Protein AF-A0A3C0ZYC8-F1 (afdb_monomer)

Solvent-accessible surface area (backbone atoms only — not comparable to full-atom values): 10220 Å² total; per-residue (Å²): 129,73,95,44,70,68,57,45,49,56,50,50,53,53,50,51,50,50,54,47,50,51,52,48,60,74,47,51,85,76,58,59,95,78,53,47,77,48,71,31,76,33,75,53,46,71,50,65,90,75,51,70,62,26,42,36,34,27,40,35,38,39,41,34,25,36,70,47,98,81,32,31,35,40,69,74,49,74,51,78,44,43,35,40,38,33,32,34,54,50,98,88,66,48,78,42,82,76,47,75,48,71,39,58,86,60,101,53,26,70,61,37,47,50,55,55,35,52,71,69,74,44,82,66,88,54,48,66,58,39,49,52,50,37,63,44,47,39,34,51,53,56,22,51,52,38,69,78,36,74,79,43,69,28,37,46,55,98,89,39,79,36,44,48,69,56,27,51,51,52,31,53,57,50,51,53,64,73,66,53,81,130

Sequence (182 aa):
PFASLDEYLEVYDGIKNLEDDYIRERNAGSMEAGDVQIVASNSLADEEIDEDQARRLACVIQNNYRMDEENQLRLVSSSEDVVLFTHQKDQDGNYLVTDAEFAEKGENYDSSIQALNLKMDDPSDELQEDLEASRIMVAYDLKEYLEEHPEVKGIEFEGEIRTAEELDEIMIDRLSKLYEED

Secondary structure (DSSP, 8-state):
--S-HHHHHHHHHHHHHHHHHHHHHHHGGGPPTTEEEEEEEEEEEE--TTSSEEEEEEEEEEEEEEE-TTSEEEEEEEEEEEEEEEEEE-TTS-EEEEEEEE---STTHHHHHHHHHHHTT---TTHHHHHHHHHHHHHHHHHHHHHH-TT--EEEETTEEE-HHHHHHHHHHHHHHHT---

Mean predicted aligned error: 4.79 Å

pLDDT: mean 89.98, std 7.66, range [49.53, 98.38]

Structure (mmCIF, N/CA/C/O backbone):
data_AF-A0A3C0ZYC8-F1
#
_entry.id   AF-A0A3C0ZYC8-F1
#
loop_
_atom_site.group_PDB
_atom_site.id
_atom_site.type_symbol
_atom_site.label_atom_id
_atom_site.label_alt_id
_atom_site.label_comp_id
_atom_site.label_asym_id
_atom_site.label_entity_id
_atom_site.label_seq_id
_atom_site.pdbx_PDB_ins_code
_atom_site.Cartn_x
_atom_site.Cartn_y
_atom_site.Cartn_z
_atom_site.occupancy
_atom_site.B_iso_or_equiv
_atom_site.auth_seq_id
_atom_site.auth_comp_id
_atom_site.auth_asym_id
_atom_site.auth_atom_id
_atom_site.pdbx_PDB_model_num
ATOM 1 N N . PRO A 1 1 ? 2.886 8.690 -25.366 1.00 62.66 1 PRO A N 1
ATOM 2 C CA . PRO A 1 1 ? 2.885 9.888 -24.508 1.00 62.66 1 PRO A CA 1
ATOM 3 C C . PRO A 1 1 ? 1.471 10.442 -24.276 1.00 62.66 1 PRO A C 1
ATOM 5 O O . PRO A 1 1 ? 0.723 10.629 -25.237 1.00 62.66 1 PRO A O 1
ATOM 8 N N . PHE A 1 2 ? 1.136 10.700 -23.008 1.00 73.12 2 PHE A N 1
ATOM 9 C CA . PHE A 1 2 ? -0.145 11.265 -22.554 1.00 73.12 2 PHE A CA 1
ATOM 10 C C . PHE A 1 2 ? -0.348 12.708 -23.033 1.00 73.12 2 PHE A C 1
ATOM 12 O O . PHE A 1 2 ? 0.620 13.456 -23.213 1.00 73.12 2 PHE A O 1
ATOM 19 N N . ALA A 1 3 ? -1.600 13.115 -23.254 1.00 77.44 3 ALA A N 1
ATOM 20 C CA . ALA A 1 3 ? -1.935 14.462 -23.707 1.00 77.44 3 ALA A CA 1
ATOM 21 C C . ALA A 1 3 ? -1.993 15.484 -22.556 1.00 77.44 3 ALA A C 1
ATOM 23 O O . ALA A 1 3 ? -1.859 16.686 -22.814 1.00 77.44 3 ALA A O 1
ATOM 24 N N . SER A 1 4 ? -2.161 15.041 -21.304 1.00 83.62 4 SER A N 1
ATOM 25 C CA . SER A 1 4 ? -2.129 15.887 -20.103 1.00 83.62 4 SER A CA 1
ATOM 26 C C . SER A 1 4 ? -1.664 15.129 -18.851 1.00 83.62 4 SER A C 1
ATOM 28 O O . SER A 1 4 ? -1.581 13.903 -18.845 1.00 83.62 4 SER A O 1
ATOM 30 N N . LEU A 1 5 ? -1.372 15.879 -17.780 1.00 80.81 5 LEU A N 1
ATOM 31 C CA . LEU A 1 5 ? -1.111 15.317 -16.451 1.00 80.81 5 LEU A CA 1
ATOM 32 C C . LEU A 1 5 ? -2.355 14.621 -15.883 1.00 80.81 5 LEU A C 1
ATOM 34 O O . LEU A 1 5 ? -2.229 13.544 -15.325 1.00 80.81 5 LEU A O 1
ATOM 38 N N . ASP A 1 6 ? -3.542 15.204 -16.067 1.00 84.38 6 ASP A N 1
ATOM 39 C CA . ASP A 1 6 ? -4.798 14.608 -15.592 1.00 84.38 6 ASP A CA 1
ATOM 40 C C . ASP A 1 6 ? -5.044 13.236 -16.240 1.00 84.38 6 ASP A C 1
ATOM 42 O O . ASP A 1 6 ? -5.413 12.291 -15.557 1.00 84.38 6 ASP A O 1
ATOM 46 N N . GLU A 1 7 ? -4.766 13.101 -17.542 1.00 81.56 7 GLU A N 1
ATOM 47 C CA . GLU A 1 7 ? -4.881 11.822 -18.255 1.00 81.56 7 GLU A CA 1
ATOM 48 C C . GLU A 1 7 ? -3.857 10.796 -17.752 1.00 81.56 7 GLU A C 1
ATOM 50 O O . GLU A 1 7 ? -4.180 9.620 -17.611 1.00 81.56 7 GLU A O 1
ATOM 55 N N . TYR A 1 8 ? -2.630 11.230 -17.449 1.00 82.12 8 TYR A N 1
ATOM 56 C CA . TYR A 1 8 ? -1.626 10.360 -16.835 1.00 82.12 8 TYR A CA 1
ATOM 57 C C . TYR A 1 8 ? -2.076 9.866 -15.455 1.00 82.12 8 TYR A C 1
ATOM 59 O O . TYR A 1 8 ? -1.986 8.672 -15.187 1.00 82.12 8 TYR A O 1
ATOM 67 N N . LEU A 1 9 ? -2.590 10.763 -14.606 1.00 83.25 9 LEU A N 1
ATOM 68 C CA . LEU A 1 9 ? -3.058 10.424 -13.260 1.00 83.25 9 LEU A CA 1
ATOM 69 C C . LEU A 1 9 ? -4.265 9.481 -13.298 1.00 83.25 9 LEU A C 1
ATOM 71 O O . LEU A 1 9 ? -4.267 8.490 -12.581 1.00 83.25 9 LEU A O 1
ATOM 75 N N . GLU A 1 10 ? -5.237 9.713 -14.185 1.00 85.25 10 GLU A N 1
ATOM 76 C CA . GLU A 1 10 ? -6.375 8.798 -14.359 1.00 85.25 10 GLU A CA 1
ATOM 77 C C . GLU A 1 10 ? -5.924 7.380 -14.747 1.00 85.25 10 GLU A C 1
ATOM 79 O O . GLU A 1 10 ? -6.465 6.392 -14.246 1.00 85.25 10 GLU A O 1
ATOM 84 N N . VAL A 1 11 ? -4.922 7.260 -15.626 1.00 84.00 11 VAL A N 1
ATOM 85 C CA . VAL A 1 11 ? -4.373 5.953 -16.016 1.00 84.00 11 VAL A CA 1
ATOM 86 C C . VAL A 1 11 ? -3.564 5.330 -14.878 1.00 84.00 11 VAL A C 1
ATOM 88 O O . VAL A 1 11 ? -3.716 4.135 -14.622 1.00 84.00 11 VAL A O 1
ATOM 91 N N . TYR A 1 12 ? -2.744 6.118 -14.183 1.00 84.12 12 TYR A N 1
ATOM 92 C CA . TYR A 1 12 ? -1.954 5.668 -13.036 1.00 84.12 12 TYR A CA 1
ATOM 93 C C . TYR A 1 12 ? -2.852 5.129 -11.914 1.00 84.12 12 TYR A C 1
ATOM 95 O O . TYR A 1 12 ? -2.661 4.001 -11.462 1.00 84.12 12 TYR A O 1
ATOM 103 N N . ASP A 1 13 ? -3.885 5.882 -11.528 1.00 86.00 13 ASP A N 1
ATOM 104 C CA . ASP A 1 13 ? -4.870 5.467 -10.526 1.00 86.00 13 ASP A CA 1
ATOM 105 C C . ASP A 1 13 ? -5.639 4.228 -10.993 1.00 86.00 13 ASP A C 1
ATOM 107 O O . ASP A 1 13 ? -5.912 3.318 -10.209 1.00 86.00 13 ASP A O 1
ATOM 111 N N . GLY A 1 14 ? -5.956 4.146 -12.289 1.00 86.88 14 GLY A N 1
ATOM 112 C CA . GLY A 1 14 ? -6.535 2.953 -12.900 1.00 86.88 14 GLY A CA 1
ATOM 113 C C . GLY A 1 14 ? -5.662 1.709 -12.709 1.00 86.88 14 GLY A C 1
ATOM 114 O O . GLY A 1 14 ? -6.177 0.659 -12.332 1.00 86.88 14 GLY A O 1
ATOM 115 N N . ILE A 1 15 ? -4.348 1.824 -12.914 1.00 87.88 15 ILE A N 1
ATOM 116 C CA . ILE A 1 15 ? -3.393 0.726 -12.699 1.00 87.88 15 ILE A CA 1
ATOM 117 C C . ILE A 1 15 ? -3.261 0.384 -11.216 1.00 87.88 15 ILE A C 1
ATOM 119 O O . ILE A 1 15 ? -3.373 -0.791 -10.873 1.00 87.88 15 ILE A O 1
ATOM 123 N N . LYS A 1 16 ? -3.107 1.381 -10.334 1.00 88.44 16 LYS A N 1
ATOM 124 C CA . LYS A 1 16 ? -3.073 1.156 -8.878 1.00 88.44 16 LYS A CA 1
ATOM 125 C C . LYS A 1 16 ? -4.306 0.368 -8.422 1.00 88.44 16 LYS A C 1
ATOM 127 O O . LYS A 1 16 ? -4.173 -0.619 -7.708 1.00 88.44 16 LYS A O 1
ATOM 132 N N . ASN A 1 17 ? -5.496 0.735 -8.901 1.00 90.81 17 ASN A N 1
ATOM 133 C CA . ASN A 1 17 ? -6.729 0.020 -8.569 1.00 90.81 17 ASN A CA 1
ATOM 134 C C . ASN A 1 17 ? -6.717 -1.446 -9.034 1.00 90.81 17 ASN A C 1
ATOM 136 O O . ASN A 1 17 ? -7.202 -2.312 -8.311 1.00 90.81 17 ASN A O 1
ATOM 140 N N . LEU A 1 18 ? -6.146 -1.743 -10.208 1.00 92.50 18 LEU A N 1
ATOM 141 C CA . LEU A 1 18 ? -6.011 -3.122 -10.694 1.00 92.50 18 LEU A CA 1
ATOM 142 C C . LEU A 1 18 ? -5.061 -3.954 -9.822 1.00 92.50 18 LEU A C 1
ATOM 144 O O . LEU A 1 18 ? -5.337 -5.125 -9.559 1.00 92.50 18 LEU A O 1
ATOM 148 N N . GLU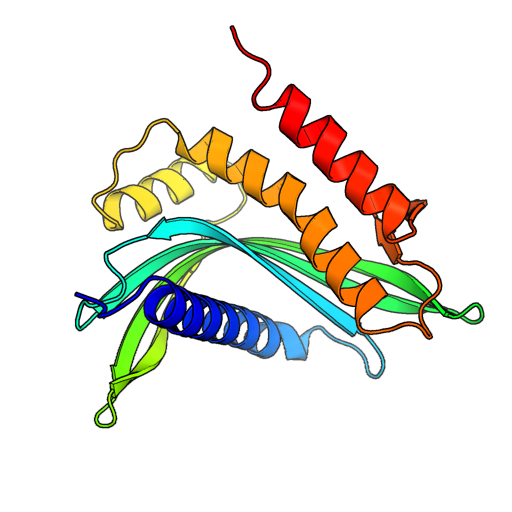 A 1 19 ? -3.949 -3.366 -9.385 1.00 93.38 19 GLU A N 1
ATOM 149 C CA . GLU A 1 19 ? -3.003 -4.002 -8.462 1.00 93.38 19 GLU A CA 1
ATOM 150 C C . GLU A 1 19 ? -3.659 -4.264 -7.099 1.00 93.38 19 GLU A C 1
ATOM 152 O O . GLU A 1 19 ? -3.592 -5.382 -6.580 1.00 93.38 19 GLU A O 1
ATOM 157 N N . ASP A 1 20 ? -4.345 -3.260 -6.547 1.00 92.81 20 ASP A N 1
ATOM 158 C CA . ASP A 1 20 ? -5.056 -3.370 -5.276 1.00 92.81 20 ASP A CA 1
ATOM 159 C C . ASP A 1 20 ? -6.133 -4.459 -5.347 1.00 92.81 20 ASP A C 1
ATOM 161 O O . ASP A 1 20 ? -6.205 -5.314 -4.463 1.00 92.81 20 ASP A O 1
ATOM 165 N N . ASP A 1 21 ? -6.931 -4.491 -6.418 1.00 93.06 21 ASP A N 1
ATOM 166 C CA . ASP A 1 21 ? -7.946 -5.523 -6.636 1.00 93.06 21 ASP A CA 1
ATOM 167 C C . ASP A 1 21 ? -7.327 -6.916 -6.768 1.00 93.06 21 ASP A C 1
ATOM 169 O O . ASP A 1 21 ? -7.819 -7.862 -6.149 1.00 93.06 21 ASP A O 1
ATOM 173 N N . TYR A 1 22 ? -6.203 -7.054 -7.477 1.00 93.69 22 TYR A N 1
ATOM 174 C CA . TYR A 1 22 ? -5.476 -8.321 -7.555 1.00 93.69 22 TYR A CA 1
ATOM 175 C C . TYR A 1 22 ? -5.055 -8.823 -6.164 1.00 93.69 22 TYR A C 1
ATOM 177 O O . TYR A 1 22 ? -5.212 -10.008 -5.844 1.00 93.69 22 TYR A O 1
ATOM 185 N N . ILE A 1 23 ? -4.544 -7.933 -5.309 1.00 93.31 23 ILE A N 1
ATOM 186 C CA . ILE A 1 23 ? -4.140 -8.271 -3.938 1.00 93.31 23 ILE A CA 1
ATOM 187 C C . ILE A 1 23 ? -5.355 -8.637 -3.084 1.00 93.31 23 ILE A C 1
ATOM 189 O O . ILE A 1 23 ? -5.325 -9.657 -2.384 1.00 93.31 23 ILE A O 1
ATOM 193 N N . ARG A 1 24 ? -6.442 -7.862 -3.178 1.00 91.88 24 ARG A N 1
ATOM 194 C CA . ARG A 1 24 ? -7.702 -8.151 -2.479 1.00 91.88 24 ARG A CA 1
ATOM 195 C C . ARG A 1 24 ? -8.245 -9.521 -2.872 1.00 91.88 24 ARG A C 1
ATOM 197 O O . ARG A 1 24 ? -8.517 -10.340 -1.996 1.00 91.88 24 ARG A O 1
ATOM 204 N N . GLU A 1 25 ? -8.332 -9.820 -4.167 1.00 90.94 25 GLU A N 1
ATOM 205 C CA . GLU A 1 25 ? -8.823 -11.102 -4.685 1.00 90.94 25 GLU A CA 1
ATOM 206 C C . GLU A 1 25 ? -7.957 -12.284 -4.244 1.00 90.94 25 GLU A C 1
ATOM 208 O O . GLU A 1 25 ? -8.480 -13.291 -3.753 1.00 90.94 25 GLU A O 1
ATOM 213 N N . ARG A 1 26 ? -6.629 -12.158 -4.364 1.00 88.06 26 ARG A N 1
ATOM 214 C CA . ARG A 1 26 ? -5.672 -13.180 -3.913 1.00 88.06 26 ARG A CA 1
ATOM 215 C C . ARG A 1 26 ? -5.877 -13.525 -2.439 1.00 88.06 26 ARG A C 1
ATOM 217 O O . ARG A 1 26 ? -5.791 -14.695 -2.059 1.00 88.06 26 ARG A O 1
ATOM 224 N N . ASN A 1 27 ? -6.157 -12.516 -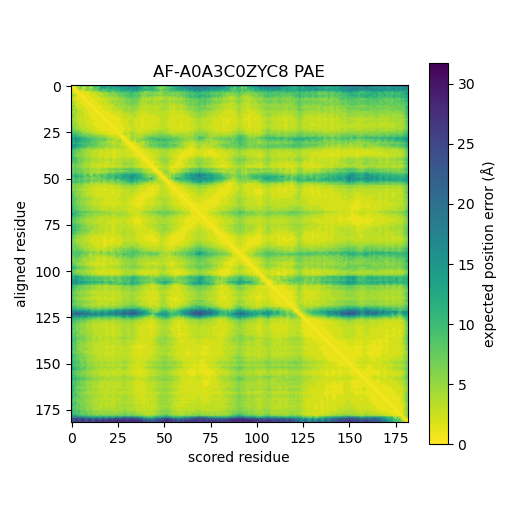1.622 1.00 85.00 27 ASN A N 1
ATOM 225 C CA . ASN A 1 27 ? -6.234 -12.648 -0.174 1.00 85.00 27 ASN A CA 1
ATOM 226 C C . ASN A 1 27 ? -7.669 -12.769 0.361 1.00 85.00 27 ASN A C 1
ATOM 228 O O . ASN A 1 27 ? -7.844 -13.027 1.553 1.00 85.00 27 ASN A O 1
ATOM 232 N N . ALA A 1 28 ? -8.691 -12.709 -0.496 1.00 83.69 28 ALA A N 1
ATOM 233 C CA . ALA A 1 28 ? -10.100 -12.831 -0.116 1.00 83.69 28 ALA A CA 1
ATOM 234 C C . ALA A 1 28 ? -10.398 -14.126 0.661 1.00 83.69 28 ALA A C 1
ATOM 236 O O . ALA A 1 28 ? -11.239 -14.151 1.557 1.00 83.69 28 ALA A O 1
ATOM 237 N N . GLY A 1 29 ? -9.665 -15.209 0.370 1.00 82.00 29 GLY A N 1
ATOM 238 C CA . GLY A 1 29 ? -9.783 -16.483 1.088 1.00 82.00 29 GLY A CA 1
ATOM 239 C C . GLY A 1 29 ? -9.305 -16.454 2.547 1.00 82.00 29 GLY A C 1
ATOM 240 O O . GLY A 1 29 ? -9.566 -17.406 3.279 1.00 82.00 29 GLY A O 1
ATOM 241 N N . SER A 1 30 ? -8.606 -15.396 2.967 1.00 80.50 30 SER A N 1
ATOM 242 C CA . SER A 1 30 ? -8.132 -15.200 4.345 1.00 80.50 30 SER A CA 1
ATOM 243 C C . SER A 1 30 ? -9.051 -14.320 5.197 1.00 80.50 30 SER A C 1
ATOM 245 O O . SER A 1 30 ? -8.805 -14.179 6.393 1.00 80.50 30 SER A O 1
ATOM 247 N N . MET A 1 31 ? -10.116 -13.764 4.610 1.00 87.38 31 MET A N 1
ATOM 248 C CA . MET A 1 31 ? -11.060 -12.887 5.302 1.00 87.38 31 MET A CA 1
ATOM 249 C C . MET A 1 31 ? -12.230 -13.657 5.918 1.00 87.38 31 MET A C 1
ATOM 251 O O . MET A 1 31 ? -12.789 -14.572 5.303 1.00 87.38 31 MET A O 1
ATOM 255 N N . GLU A 1 32 ? -12.662 -13.250 7.113 1.00 90.19 32 GLU A N 1
ATOM 256 C CA . GLU A 1 32 ? -13.942 -13.681 7.668 1.00 90.19 32 GLU A CA 1
ATOM 257 C C . GLU A 1 32 ? -15.071 -12.727 7.240 1.00 90.19 32 GLU A C 1
ATOM 259 O O . GLU A 1 32 ? -14.861 -11.580 6.844 1.00 90.19 32 GLU A O 1
ATOM 264 N N . ALA A 1 33 ? -16.317 -13.204 7.309 1.00 88.38 33 ALA A N 1
ATOM 265 C CA . ALA A 1 33 ? -17.471 -12.384 6.955 1.00 88.38 33 ALA A CA 1
ATOM 266 C C . ALA A 1 33 ? -17.578 -11.155 7.876 1.00 88.38 33 ALA A C 1
ATOM 268 O O . ALA A 1 33 ? -17.716 -11.299 9.090 1.00 88.38 33 ALA A O 1
ATOM 269 N N . GLY A 1 34 ? -17.588 -9.962 7.276 1.00 86.69 34 GLY A N 1
ATOM 270 C CA . GLY A 1 34 ? -17.650 -8.686 7.996 1.00 86.69 34 GLY A CA 1
ATOM 271 C C . GLY A 1 34 ? -16.287 -8.059 8.295 1.00 86.69 34 GLY A C 1
ATOM 272 O O . GLY A 1 34 ? -16.262 -6.960 8.846 1.00 86.69 34 GLY A O 1
ATOM 273 N N . ASP A 1 35 ? -15.184 -8.713 7.921 1.00 94.06 35 ASP A N 1
ATOM 274 C CA . ASP A 1 35 ? -13.875 -8.065 7.922 1.00 94.06 35 ASP A CA 1
ATOM 275 C C . ASP A 1 35 ? -13.791 -7.019 6.805 1.00 94.06 35 ASP A C 1
ATOM 277 O O . ASP A 1 35 ? -14.362 -7.179 5.723 1.00 94.06 35 ASP A O 1
ATOM 281 N N . VAL A 1 36 ? -13.064 -5.945 7.089 1.00 94.44 36 VAL A N 1
ATOM 282 C CA . VAL A 1 36 ? -12.739 -4.867 6.157 1.00 94.44 36 VAL A CA 1
ATOM 283 C C . VAL A 1 36 ? -11.278 -5.023 5.771 1.00 94.44 36 VAL A C 1
ATOM 285 O O . VAL A 1 36 ? -10.416 -5.088 6.641 1.00 94.44 36 VAL A O 1
ATOM 288 N N . GLN A 1 37 ? -10.992 -5.075 4.479 1.00 93.94 37 GLN A N 1
ATOM 289 C CA . GLN A 1 37 ? -9.628 -5.122 3.965 1.00 93.94 37 GLN A CA 1
ATOM 290 C C . GLN A 1 37 ? -9.276 -3.763 3.377 1.00 93.94 37 GLN A C 1
ATOM 292 O O . GLN A 1 37 ? -10.005 -3.245 2.533 1.00 93.94 37 GLN A O 1
ATOM 297 N N . ILE A 1 38 ? -8.148 -3.213 3.813 1.00 94.31 38 ILE A N 1
ATOM 298 C CA . ILE A 1 38 ? -7.558 -1.999 3.257 1.00 94.31 38 ILE A CA 1
ATOM 299 C C . ILE A 1 38 ? -6.182 -2.382 2.722 1.00 94.31 38 ILE A C 1
ATOM 301 O O . ILE A 1 38 ? -5.375 -2.979 3.439 1.00 94.31 38 ILE A O 1
ATOM 305 N N . VAL A 1 39 ? -5.944 -2.086 1.448 1.00 93.75 39 VAL A N 1
ATOM 306 C CA . VAL A 1 39 ? -4.676 -2.340 0.759 1.00 93.75 39 VAL A CA 1
ATOM 307 C C . VAL A 1 39 ? -4.046 -0.988 0.465 1.00 93.75 39 VAL A C 1
ATOM 309 O O . VAL A 1 39 ? -4.697 -0.137 -0.128 1.00 93.75 39 VAL A O 1
ATOM 312 N N . ALA A 1 40 ? -2.814 -0.809 0.926 1.00 90.19 40 ALA A N 1
ATOM 313 C CA . ALA A 1 40 ? -1.957 0.325 0.627 1.00 90.19 40 ALA A CA 1
ATOM 314 C C . ALA A 1 40 ? -0.880 -0.148 -0.354 1.00 90.19 40 ALA A C 1
ATOM 316 O O . ALA A 1 40 ? -0.127 -1.067 -0.025 1.00 90.19 40 ALA A O 1
ATOM 317 N N . SER A 1 41 ? -0.811 0.447 -1.544 1.00 89.50 41 SER A N 1
ATOM 318 C CA . SER A 1 41 ? 0.175 0.111 -2.580 1.00 89.50 41 SER A CA 1
ATOM 319 C C . SER A 1 41 ? 0.891 1.372 -3.045 1.00 89.50 41 SER A C 1
ATOM 321 O O . SER A 1 41 ? 0.253 2.327 -3.495 1.00 89.50 41 SER A O 1
ATOM 323 N N . ASN A 1 42 ? 2.219 1.374 -2.947 1.00 89.69 42 ASN A N 1
ATOM 324 C CA . ASN A 1 42 ? 3.067 2.491 -3.356 1.00 89.69 42 ASN A CA 1
ATOM 325 C C . ASN A 1 42 ? 4.164 2.006 -4.311 1.00 89.69 42 ASN A C 1
ATOM 327 O O . ASN A 1 42 ? 4.756 0.946 -4.095 1.00 89.69 42 ASN A O 1
ATOM 331 N N . SER A 1 43 ? 4.413 2.782 -5.373 1.00 89.56 43 SER A N 1
ATOM 332 C CA . SER A 1 43 ? 5.443 2.462 -6.373 1.00 89.56 43 SER A CA 1
ATOM 333 C C . SER A 1 43 ? 6.826 2.581 -5.739 1.00 89.56 43 SER A C 1
ATOM 335 O O . SER A 1 43 ? 7.106 3.574 -5.077 1.00 89.56 43 SER A O 1
ATOM 337 N N . LEU A 1 44 ? 7.673 1.583 -5.967 1.00 91.38 44 LEU A N 1
ATOM 338 C CA . LEU A 1 44 ? 9.108 1.616 -5.678 1.00 91.38 44 LEU A CA 1
ATOM 339 C C . LEU A 1 44 ? 9.919 1.866 -6.951 1.00 91.38 44 LEU A C 1
ATOM 341 O O . LEU A 1 44 ? 10.966 2.491 -6.898 1.00 91.38 44 LEU A O 1
ATOM 345 N N . ALA A 1 45 ? 9.444 1.337 -8.079 1.00 89.81 45 ALA A N 1
ATOM 346 C CA . ALA A 1 45 ? 9.982 1.578 -9.411 1.00 89.81 45 ALA A CA 1
ATOM 347 C C . ALA A 1 45 ? 8.911 1.233 -10.453 1.00 89.81 45 ALA A C 1
ATOM 349 O O . ALA A 1 45 ? 8.169 0.260 -10.285 1.00 89.81 45 ALA A O 1
ATOM 350 N N . ASP A 1 46 ? 8.847 1.972 -11.556 1.00 88.50 46 ASP A N 1
ATOM 351 C CA . ASP A 1 46 ? 7.907 1.716 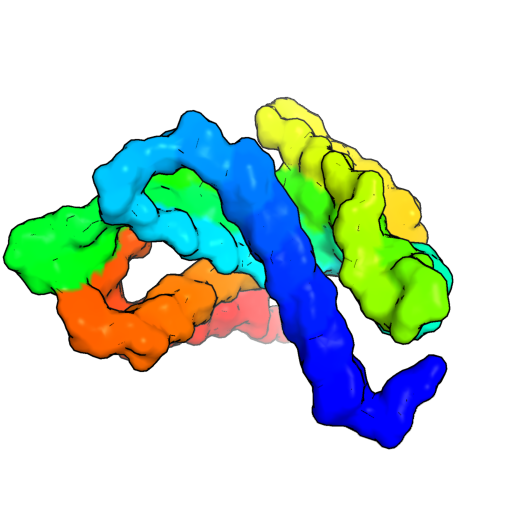-12.648 1.00 88.50 46 ASP A CA 1
ATOM 352 C C . ASP A 1 46 ? 8.505 2.015 -14.024 1.00 88.50 46 ASP A C 1
ATOM 354 O O . ASP A 1 46 ? 9.366 2.876 -14.189 1.00 88.50 46 ASP A O 1
ATOM 358 N N . GLU A 1 47 ? 8.055 1.247 -15.017 1.00 86.50 47 GLU A N 1
ATOM 359 C CA . GLU A 1 47 ? 8.297 1.537 -16.431 1.00 86.50 47 GLU A CA 1
ATOM 360 C C . GLU A 1 47 ? 7.304 2.585 -16.947 1.00 86.50 47 GLU A C 1
ATOM 362 O O . GLU A 1 47 ? 6.262 2.838 -16.339 1.00 86.50 47 GLU A O 1
ATOM 367 N N . GLU A 1 48 ? 7.584 3.162 -18.120 1.00 81.06 48 GLU A N 1
ATOM 368 C CA . GLU A 1 48 ? 6.666 4.115 -18.744 1.00 81.06 48 GLU A CA 1
ATOM 369 C C . GLU A 1 48 ? 5.276 3.481 -18.973 1.00 81.06 48 GLU A C 1
ATOM 371 O O . GLU A 1 48 ? 5.097 2.498 -19.695 1.00 81.06 48 GLU A O 1
ATOM 376 N N . ILE A 1 49 ? 4.252 4.091 -18.366 1.00 71.69 49 ILE A N 1
ATOM 377 C CA . ILE A 1 49 ? 2.849 3.632 -18.357 1.00 71.69 49 ILE A CA 1
ATOM 378 C C . ILE A 1 49 ? 2.158 3.813 -19.726 1.00 71.69 49 ILE A C 1
ATOM 380 O O . ILE A 1 49 ? 0.940 3.802 -19.842 1.00 71.69 49 ILE A O 1
ATOM 384 N N . ASP A 1 50 ? 2.891 3.989 -20.820 1.00 71.25 50 ASP A N 1
ATOM 385 C CA . ASP A 1 50 ? 2.329 3.991 -22.171 1.00 71.25 50 ASP A CA 1
ATOM 386 C C . ASP A 1 50 ? 2.802 2.818 -23.040 1.00 71.25 50 ASP A C 1
ATOM 388 O O . ASP A 1 50 ? 2.251 2.630 -24.134 1.00 71.25 50 ASP A O 1
ATOM 392 N N . GLU A 1 51 ? 3.689 1.966 -22.521 1.00 73.81 51 GLU A N 1
ATOM 393 C CA . GLU A 1 51 ? 4.152 0.753 -23.190 1.00 73.81 51 GLU A CA 1
ATOM 394 C C . GLU A 1 51 ? 3.059 -0.333 -23.302 1.00 73.81 51 GLU A C 1
ATOM 396 O O . GLU A 1 51 ? 2.065 -0.353 -22.565 1.00 73.81 51 GLU A O 1
ATOM 401 N N . ASP A 1 52 ? 3.219 -1.237 -24.279 1.00 79.31 52 ASP A N 1
ATOM 402 C CA . ASP A 1 52 ? 2.307 -2.374 -24.513 1.00 79.31 52 ASP A CA 1
ATOM 403 C C . ASP A 1 52 ? 2.302 -3.353 -23.328 1.00 79.31 52 ASP A C 1
ATOM 405 O O . ASP A 1 52 ? 1.293 -4.007 -23.041 1.00 79.31 52 ASP A O 1
ATOM 409 N N . GLN A 1 53 ? 3.446 -3.436 -22.653 1.00 84.38 53 GLN A N 1
ATOM 410 C CA . GLN A 1 53 ? 3.662 -4.146 -21.410 1.00 84.38 53 GLN A CA 1
ATOM 411 C C . GLN A 1 53 ? 4.397 -3.183 -20.481 1.00 84.38 53 GLN A C 1
ATOM 413 O O . GLN A 1 53 ? 5.470 -2.722 -20.839 1.00 84.38 53 GLN A O 1
ATOM 418 N N . ALA A 1 54 ? 3.814 -2.887 -19.325 1.00 89.00 54 ALA A N 1
ATOM 419 C CA . ALA A 1 54 ? 4.419 -2.016 -18.325 1.00 89.00 54 ALA A CA 1
ATOM 420 C C . ALA A 1 54 ? 4.557 -2.790 -17.023 1.00 89.00 54 ALA A C 1
ATOM 422 O O . ALA A 1 54 ? 3.632 -3.495 -16.603 1.00 89.00 54 ALA A O 1
ATOM 423 N N . ARG A 1 55 ? 5.707 -2.679 -16.376 1.00 92.31 55 ARG A N 1
ATOM 424 C CA . ARG A 1 55 ? 5.951 -3.303 -15.082 1.00 92.31 55 ARG A CA 1
ATOM 425 C C . ARG A 1 55 ? 5.993 -2.251 -13.988 1.00 92.31 55 ARG A C 1
ATOM 427 O O . ARG A 1 55 ? 6.323 -1.093 -14.230 1.00 92.31 55 ARG A O 1
ATOM 434 N N . ARG A 1 56 ? 5.624 -2.667 -12.782 1.00 92.19 56 ARG A N 1
ATOM 435 C CA . ARG A 1 56 ? 5.645 -1.817 -11.594 1.00 92.19 56 ARG A CA 1
ATOM 436 C C . ARG A 1 56 ? 6.036 -2.646 -10.387 1.00 92.19 56 ARG A C 1
ATOM 438 O O . ARG A 1 56 ? 5.377 -3.630 -10.060 1.00 92.19 56 ARG A O 1
ATOM 445 N N . LEU A 1 57 ? 7.146 -2.278 -9.766 1.00 94.19 57 LEU A N 1
ATOM 446 C CA . LEU A 1 57 ? 7.577 -2.814 -8.489 1.00 94.19 57 LEU A CA 1
ATOM 447 C C . LEU A 1 57 ? 6.946 -1.953 -7.399 1.00 94.19 57 LEU A C 1
ATOM 449 O O . LEU A 1 57 ? 7.198 -0.755 -7.347 1.00 94.19 57 LEU A O 1
ATOM 453 N N . ALA A 1 58 ? 6.137 -2.552 -6.537 1.00 93.88 58 ALA A N 1
ATOM 454 C CA . ALA A 1 58 ? 5.408 -1.844 -5.495 1.00 93.88 58 ALA A CA 1
ATOM 455 C C . ALA A 1 58 ? 5.627 -2.483 -4.122 1.00 93.88 58 ALA A C 1
ATOM 457 O O . ALA A 1 58 ? 5.806 -3.698 -4.000 1.00 93.88 58 ALA A O 1
ATOM 458 N N . CYS A 1 59 ? 5.576 -1.659 -3.079 1.00 94.38 59 CYS A N 1
ATOM 459 C CA . CYS A 1 59 ? 5.382 -2.115 -1.711 1.00 94.38 59 CYS A CA 1
ATOM 460 C C . CYS A 1 59 ? 3.882 -2.141 -1.428 1.00 94.38 59 CYS A C 1
ATOM 462 O O . CYS A 1 59 ? 3.210 -1.114 -1.523 1.00 94.38 59 CYS A O 1
ATOM 464 N N . VAL A 1 60 ? 3.375 -3.319 -1.082 1.00 94.50 60 VAL A N 1
ATOM 465 C CA . VAL A 1 60 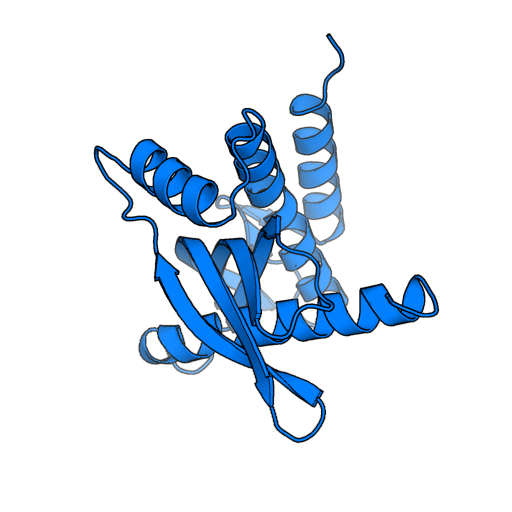? 1.968 -3.580 -0.806 1.00 94.50 60 VAL A CA 1
ATOM 466 C C . VAL A 1 60 ? 1.817 -3.956 0.659 1.00 94.50 60 VAL A C 1
ATOM 468 O O . VAL A 1 60 ? 2.365 -4.958 1.122 1.00 94.50 60 VAL A O 1
ATOM 471 N N . ILE A 1 61 ? 1.031 -3.178 1.393 1.00 93.62 61 ILE A N 1
ATOM 472 C CA . ILE A 1 61 ? 0.682 -3.448 2.782 1.00 93.62 61 ILE A CA 1
ATOM 473 C C . ILE A 1 61 ? -0.819 -3.671 2.865 1.00 93.62 61 ILE A C 1
ATOM 475 O O . ILE A 1 61 ? -1.628 -2.785 2.604 1.00 93.62 61 ILE A O 1
ATOM 479 N N . GLN A 1 62 ? -1.194 -4.884 3.247 1.00 92.75 62 GLN A N 1
ATOM 480 C CA . GLN A 1 62 ? -2.577 -5.260 3.458 1.00 92.75 62 GLN A CA 1
ATOM 481 C C . GLN A 1 62 ? -2.880 -5.276 4.946 1.00 92.75 62 GLN A C 1
ATOM 483 O O . GLN A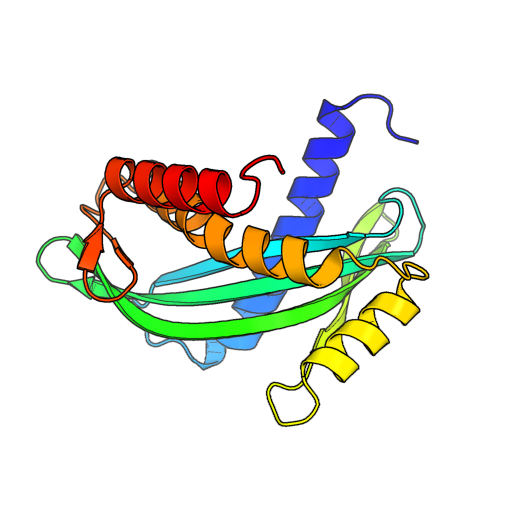 1 62 ? -2.265 -6.024 5.706 1.00 92.75 62 GLN A O 1
ATOM 488 N N . ASN A 1 63 ? -3.917 -4.547 5.335 1.00 94.56 63 ASN A N 1
ATOM 489 C CA . ASN A 1 63 ? -4.441 -4.545 6.686 1.00 94.56 63 ASN A CA 1
ATOM 490 C C . ASN A 1 63 ? -5.891 -5.034 6.679 1.00 94.56 63 ASN A C 1
ATOM 492 O O . ASN A 1 63 ? -6.762 -4.455 6.029 1.00 94.56 63 ASN A O 1
ATOM 496 N N . ASN A 1 64 ? -6.148 -6.108 7.422 1.00 95.00 64 ASN A N 1
ATOM 497 C CA . ASN A 1 64 ? -7.491 -6.631 7.635 1.00 95.00 64 ASN A CA 1
ATOM 498 C C . ASN A 1 64 ? -7.978 -6.184 9.006 1.00 95.00 64 ASN A C 1
ATOM 500 O O . ASN A 1 64 ? -7.300 -6.392 10.016 1.00 95.00 64 ASN A O 1
ATOM 504 N N . TYR A 1 65 ? -9.175 -5.621 9.040 1.00 96.81 65 TYR A N 1
ATOM 505 C CA . TYR A 1 65 ? -9.788 -5.031 10.211 1.00 96.81 65 TYR A CA 1
ATOM 506 C C . TYR A 1 65 ? -11.133 -5.662 10.524 1.00 96.81 65 TYR A C 1
ATOM 508 O O . TYR A 1 65 ? -11.838 -6.153 9.645 1.00 96.81 65 TYR A O 1
ATOM 516 N N . ARG A 1 66 ? -11.532 -5.552 11.788 1.00 96.75 66 ARG A N 1
ATOM 517 C CA . ARG A 1 66 ? -12.883 -5.854 12.245 1.00 96.75 66 ARG A CA 1
ATOM 518 C C . ARG A 1 66 ? -13.469 -4.657 12.965 1.00 96.75 66 ARG A C 1
ATOM 520 O O . ARG A 1 66 ? -12.833 -4.093 13.850 1.00 96.75 66 ARG A O 1
ATOM 527 N N . MET A 1 67 ? -14.695 -4.300 12.603 1.00 97.31 67 MET A N 1
ATOM 528 C CA . MET A 1 67 ? -15.430 -3.247 13.293 1.00 97.31 67 MET A CA 1
ATOM 529 C C . MET A 1 67 ? -15.822 -3.703 14.703 1.00 97.31 67 MET A C 1
ATOM 531 O O . MET A 1 67 ? -16.401 -4.781 14.864 1.00 97.31 67 MET A O 1
ATOM 535 N N . ASP A 1 68 ? -15.536 -2.883 15.711 1.00 96.94 68 ASP A N 1
ATOM 536 C CA . ASP A 1 68 ? -16.019 -3.081 17.077 1.00 96.94 68 ASP A CA 1
ATOM 537 C C . ASP A 1 68 ? -17.362 -2.370 17.347 1.00 96.94 68 ASP A C 1
ATOM 539 O O . ASP A 1 68 ? -17.945 -1.715 16.481 1.00 96.94 68 ASP A O 1
ATOM 543 N N . GLU A 1 69 ? -17.887 -2.522 18.568 1.00 96.38 69 GLU A N 1
ATOM 544 C CA . GLU A 1 69 ? -19.180 -1.951 18.977 1.00 96.38 69 GLU A CA 1
ATOM 545 C C . GLU A 1 69 ? -19.193 -0.410 19.010 1.00 96.38 69 GLU A C 1
ATOM 547 O O . GLU A 1 69 ? -20.265 0.199 19.040 1.00 96.38 69 GLU A O 1
ATOM 552 N N . GLU A 1 70 ? -18.024 0.239 19.001 1.00 96.81 70 GLU A N 1
ATOM 553 C CA . GLU A 1 70 ? -17.893 1.696 19.008 1.00 96.81 70 GLU A CA 1
ATOM 554 C C . GLU A 1 70 ? -17.742 2.291 17.599 1.00 96.81 70 GLU A C 1
ATOM 556 O O . GLU A 1 70 ? -17.651 3.520 17.473 1.00 96.81 70 GLU A O 1
ATOM 561 N N . ASN A 1 71 ? -17.814 1.454 16.557 1.00 96.56 71 ASN A N 1
ATOM 562 C CA . ASN A 1 71 ? -17.459 1.750 15.167 1.00 96.56 71 ASN A CA 1
ATOM 563 C C . ASN A 1 71 ? -15.974 2.108 14.993 1.00 96.56 71 ASN A C 1
ATOM 565 O O . ASN A 1 71 ? -15.642 3.054 14.276 1.00 96.56 71 ASN A O 1
ATOM 569 N N . GLN A 1 72 ? -15.081 1.401 15.681 1.00 97.81 72 GLN A N 1
ATOM 570 C CA . GLN A 1 72 ? -13.642 1.494 15.444 1.00 97.81 72 GLN A CA 1
ATOM 571 C C . GLN A 1 72 ? -13.168 0.232 14.725 1.00 97.81 72 GLN A C 1
ATOM 573 O O . GLN A 1 72 ? -13.603 -0.879 15.034 1.00 97.81 72 GLN A O 1
ATOM 578 N N . LEU A 1 73 ? -12.264 0.398 13.767 1.00 98.25 73 LEU A N 1
ATOM 579 C CA . LEU A 1 73 ? -11.647 -0.716 13.058 1.00 98.25 73 LEU A CA 1
ATOM 580 C C . LEU A 1 73 ? -10.455 -1.250 13.860 1.00 98.25 73 LEU A C 1
ATOM 582 O O . LEU A 1 73 ? -9.459 -0.555 14.040 1.00 98.25 73 LEU A O 1
ATOM 586 N N . ARG A 1 74 ? -10.552 -2.493 14.335 1.00 97.88 74 ARG A N 1
ATOM 587 C CA . ARG A 1 74 ? -9.504 -3.211 15.079 1.00 97.88 74 ARG A CA 1
ATOM 588 C C . ARG A 1 74 ? -8.693 -4.087 14.149 1.00 97.88 74 ARG A C 1
ATOM 590 O O . ARG A 1 74 ? -9.280 -4.846 13.379 1.00 97.88 74 ARG A O 1
ATOM 597 N N . LEU A 1 75 ? -7.370 -3.993 14.220 1.00 96.75 75 LEU A N 1
ATOM 598 C CA . LEU A 1 75 ? -6.491 -4.757 13.341 1.00 96.75 75 LEU A CA 1
ATOM 599 C C . LEU A 1 75 ? -6.593 -6.250 13.685 1.00 96.75 75 LEU A C 1
ATOM 601 O O . LEU A 1 75 ? -6.351 -6.665 14.816 1.00 96.75 75 LEU A O 1
ATOM 605 N N . VAL A 1 76 ? -6.959 -7.062 12.699 1.00 95.19 76 VAL A N 1
ATOM 606 C CA . VAL A 1 76 ? -7.015 -8.527 12.809 1.00 95.19 76 VAL A CA 1
ATOM 607 C C . VAL A 1 76 ? -5.686 -9.125 12.370 1.00 95.19 76 VAL A C 1
ATOM 609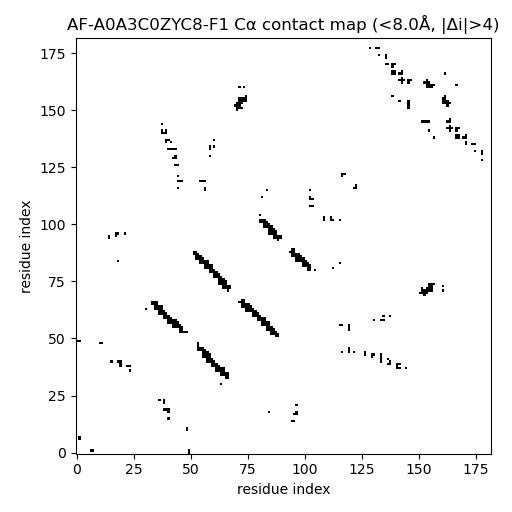 O O . VAL A 1 76 ? -5.108 -9.967 13.057 1.00 95.19 76 VAL A O 1
ATOM 612 N N . SER A 1 77 ? -5.193 -8.682 11.216 1.00 93.06 77 SER A N 1
ATOM 613 C CA . SER A 1 77 ? -3.935 -9.143 10.639 1.00 93.06 77 SER A CA 1
ATOM 614 C C . SER A 1 77 ? -3.377 -8.104 9.680 1.00 93.06 77 SER A C 1
ATOM 616 O O . SER A 1 77 ? -4.142 -7.402 9.022 1.00 93.06 77 SER A O 1
ATOM 618 N N . SER A 1 78 ? -2.056 -8.078 9.547 1.00 91.56 78 SER A N 1
ATOM 619 C CA . S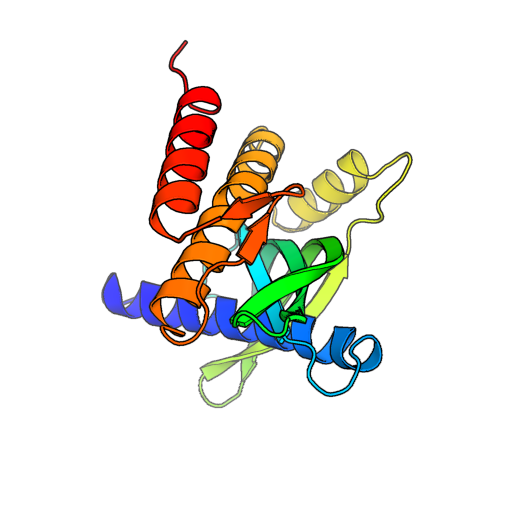ER A 1 78 ? -1.353 -7.271 8.554 1.00 91.56 78 SER A CA 1
ATOM 620 C C . SER A 1 78 ? -0.341 -8.135 7.806 1.00 91.56 78 SER A C 1
ATOM 622 O O . SER A 1 78 ? 0.260 -9.040 8.400 1.00 91.56 78 SER A O 1
ATOM 624 N N . SER A 1 79 ? -0.166 -7.872 6.516 1.00 91.06 79 SER A N 1
ATOM 625 C CA . SER A 1 79 ? 0.914 -8.422 5.701 1.00 91.06 79 SER A CA 1
ATOM 626 C C . SER A 1 79 ? 1.566 -7.317 4.879 1.00 91.06 79 SER A C 1
ATOM 628 O O . SER A 1 79 ? 0.922 -6.344 4.504 1.00 91.06 79 SER A O 1
ATOM 630 N N . GLU A 1 80 ? 2.854 -7.486 4.616 1.00 92.50 80 GLU A N 1
ATOM 631 C CA . GLU A 1 80 ? 3.677 -6.587 3.811 1.00 92.50 80 GLU A CA 1
ATOM 632 C C . GLU A 1 80 ? 4.384 -7.451 2.773 1.00 92.50 80 GLU A C 1
ATOM 634 O O . GLU A 1 80 ? 5.085 -8.400 3.144 1.00 92.50 80 GLU A O 1
ATOM 639 N N . ASP A 1 81 ? 4.208 -7.098 1.508 1.00 93.31 81 ASP A N 1
ATOM 640 C CA . ASP A 1 81 ? 4.783 -7.767 0.354 1.00 93.31 81 ASP A CA 1
ATOM 641 C C . ASP A 1 81 ? 5.422 -6.721 -0.568 1.00 93.31 81 ASP A C 1
ATOM 643 O O . ASP A 1 81 ? 4.858 -5.655 -0.792 1.00 93.31 81 ASP A O 1
ATOM 647 N N . VAL A 1 82 ? 6.581 -7.033 -1.148 1.00 94.94 82 VAL A N 1
ATOM 648 C CA . VAL A 1 82 ? 7.087 -6.295 -2.314 1.00 94.94 82 VAL A CA 1
ATOM 649 C C . VAL A 1 82 ? 6.766 -7.113 -3.553 1.00 94.94 82 VAL A C 1
ATOM 651 O O . VAL A 1 82 ? 7.136 -8.289 -3.634 1.00 94.94 82 VAL A O 1
ATOM 654 N N . VAL A 1 83 ? 6.054 -6.500 -4.494 1.00 95.44 83 VAL A N 1
ATOM 655 C CA . VAL A 1 83 ? 5.433 -7.185 -5.627 1.00 95.44 83 VAL A CA 1
ATOM 656 C C . VAL A 1 83 ? 5.832 -6.507 -6.927 1.00 95.44 83 VAL A C 1
ATOM 658 O O . VAL A 1 83 ? 5.675 -5.301 -7.079 1.00 95.44 83 VAL A O 1
ATOM 661 N N . LEU A 1 84 ? 6.336 -7.290 -7.875 1.00 95.62 84 LEU A N 1
ATOM 662 C CA . LEU A 1 84 ? 6.535 -6.875 -9.255 1.00 95.62 84 LEU A CA 1
ATOM 663 C C . LEU A 1 84 ? 5.293 -7.244 -10.063 1.00 95.62 84 LEU A C 1
ATOM 665 O O . LEU A 1 84 ? 5.109 -8.410 -10.418 1.00 95.62 84 LEU A O 1
ATOM 669 N N . PHE A 1 85 ? 4.457 -6.257 -10.357 1.00 95.56 85 PHE A N 1
ATOM 670 C CA . PHE A 1 85 ? 3.296 -6.401 -11.222 1.00 95.56 85 PHE A CA 1
ATOM 671 C C . PHE A 1 85 ? 3.684 -6.243 -12.688 1.00 95.56 85 PHE A C 1
ATOM 673 O O . PHE A 1 85 ? 4.468 -5.367 -13.052 1.00 95.56 85 PHE A O 1
ATOM 680 N N . THR A 1 86 ? 3.106 -7.086 -13.543 1.00 93.94 86 THR A N 1
ATOM 681 C CA . THR A 1 86 ? 3.202 -6.959 -14.999 1.00 93.94 86 THR A CA 1
ATOM 682 C C . THR A 1 86 ? 1.832 -6.640 -15.576 1.00 93.94 86 THR A C 1
ATOM 684 O O . THR A 1 86 ? 0.916 -7.465 -15.515 1.00 93.94 86 THR A O 1
ATOM 687 N N . HIS A 1 87 ? 1.714 -5.475 -16.199 1.00 93.00 87 HIS A N 1
ATOM 688 C CA . HIS A 1 87 ? 0.497 -4.991 -16.831 1.00 93.00 87 HIS A CA 1
ATOM 689 C C . HIS A 1 87 ? 0.577 -5.128 -18.346 1.00 93.00 87 HIS A C 1
ATOM 691 O O . HIS A 1 87 ? 1.621 -4.875 -18.944 1.00 93.00 87 HIS A O 1
ATOM 697 N N . GLN A 1 88 ? -0.537 -5.488 -18.976 1.00 92.06 88 GLN A N 1
ATOM 698 C CA . GLN A 1 88 ? -0.652 -5.539 -20.432 1.00 92.06 88 GLN A CA 1
ATOM 699 C C . GLN A 1 88 ? -1.949 -4.876 -20.887 1.00 92.06 88 GLN A C 1
ATOM 701 O O . GLN A 1 88 ? -2.987 -5.044 -20.243 1.00 92.06 88 GLN A O 1
ATOM 706 N N . LYS A 1 89 ? -1.901 -4.161 -22.017 1.00 90.00 89 LYS A N 1
ATOM 707 C CA . LYS A 1 89 ? -3.111 -3.644 -22.670 1.00 90.00 89 LYS A CA 1
ATOM 708 C C . LYS A 1 89 ? -3.896 -4.762 -23.351 1.00 90.00 89 LYS A C 1
ATOM 710 O O . LYS A 1 89 ? -3.337 -5.572 -24.095 1.00 90.00 89 LYS A O 1
ATOM 715 N N . ASP A 1 90 ? -5.204 -4.779 -23.134 1.00 89.06 90 ASP A N 1
ATOM 716 C CA . ASP A 1 90 ? -6.137 -5.607 -23.889 1.00 89.06 90 ASP A CA 1
ATOM 717 C C . ASP A 1 90 ? -6.436 -5.022 -25.289 1.00 89.06 90 ASP A C 1
ATOM 719 O O . ASP A 1 90 ? -5.840 -4.039 -25.732 1.00 89.06 90 ASP A O 1
ATOM 723 N N . GLN A 1 91 ? -7.360 -5.652 -26.025 1.00 88.31 91 GLN A N 1
ATOM 724 C CA . GLN A 1 91 ? -7.736 -5.224 -27.383 1.00 88.31 91 GLN A CA 1
ATOM 725 C C . GLN A 1 91 ? -8.475 -3.879 -27.424 1.00 88.31 91 GLN A C 1
ATOM 727 O O . GLN A 1 91 ? -8.507 -3.246 -28.481 1.00 88.31 91 GLN A O 1
ATOM 732 N N . ASP A 1 92 ? -9.061 -3.465 -26.301 1.00 87.31 92 ASP A N 1
ATOM 733 C CA . ASP A 1 92 ? -9.796 -2.213 -26.138 1.00 87.31 92 ASP A CA 1
ATOM 734 C C . ASP A 1 92 ? -8.900 -1.101 -25.552 1.00 87.31 92 ASP A C 1
ATOM 736 O O . ASP A 1 92 ? -9.325 0.051 -25.460 1.00 87.31 92 ASP A O 1
ATOM 740 N N . GLY A 1 93 ? -7.642 -1.423 -25.227 1.00 83.50 93 GLY A N 1
ATOM 741 C CA . GLY A 1 93 ? -6.646 -0.500 -24.688 1.00 83.50 93 GLY A CA 1
ATOM 742 C C . GLY A 1 93 ? -6.664 -0.370 -23.165 1.00 83.50 93 GLY A C 1
ATOM 743 O O . GLY A 1 93 ? -5.970 0.502 -22.645 1.00 83.50 93 GLY A O 1
ATOM 744 N N . ASN A 1 94 ? -7.418 -1.213 -22.452 1.00 86.06 94 ASN A N 1
ATOM 745 C CA . ASN A 1 94 ? -7.445 -1.218 -20.989 1.00 86.06 94 ASN A CA 1
ATOM 746 C C . ASN A 1 94 ? -6.283 -2.039 -20.433 1.00 86.06 94 ASN A C 1
ATOM 748 O O . ASN A 1 94 ? -5.920 -3.071 -20.998 1.00 86.06 94 ASN A O 1
ATOM 752 N N . TYR A 1 95 ? -5.734 -1.612 -19.301 1.00 88.94 95 TYR A N 1
ATOM 753 C CA . TYR A 1 95 ? -4.720 -2.381 -18.592 1.00 88.94 95 TYR A CA 1
ATOM 754 C C . TYR A 1 95 ? -5.328 -3.562 -17.831 1.00 88.94 95 TYR A C 1
ATOM 756 O O . TYR A 1 95 ? -6.450 -3.497 -17.334 1.00 88.94 95 TYR A O 1
ATOM 764 N N . LEU A 1 96 ? -4.557 -4.644 -17.737 1.00 91.62 96 LEU A N 1
ATOM 765 C CA . LEU A 1 96 ? -4.848 -5.834 -16.943 1.00 91.62 96 LEU A CA 1
ATOM 766 C C . LEU A 1 96 ? -3.560 -6.300 -16.258 1.00 91.62 96 LEU A C 1
ATOM 768 O O . LEU A 1 96 ? -2.501 -6.283 -16.888 1.00 91.62 96 LEU A O 1
ATOM 772 N N . VAL A 1 97 ? -3.650 -6.788 -15.018 1.00 93.31 97 VAL A N 1
ATOM 773 C CA . VAL A 1 97 ? -2.541 -7.508 -14.369 1.00 93.31 97 VAL A CA 1
ATOM 774 C C . VAL A 1 97 ? -2.436 -8.901 -14.991 1.00 93.31 97 VAL A C 1
ATOM 776 O O . VAL A 1 97 ? -3.390 -9.678 -14.977 1.00 93.31 97 VAL A O 1
ATOM 779 N N . THR A 1 98 ? -1.277 -9.220 -15.560 1.00 90.94 98 THR A N 1
ATOM 780 C CA . THR A 1 98 ? -1.020 -10.498 -16.253 1.00 90.94 98 THR A CA 1
ATOM 781 C C . THR A 1 98 ? -0.148 -11.450 -15.451 1.00 90.94 98 THR A C 1
ATOM 783 O O . THR A 1 98 ? -0.305 -12.666 -15.571 1.00 90.94 98 THR A O 1
ATOM 786 N N . ASP A 1 99 ? 0.745 -10.905 -14.629 1.00 89.94 99 ASP A N 1
ATOM 787 C CA . ASP A 1 99 ? 1.599 -11.659 -13.720 1.00 89.94 99 ASP A CA 1
ATOM 788 C C . ASP A 1 99 ? 1.974 -10.796 -12.509 1.00 89.94 99 ASP A C 1
ATOM 790 O O . ASP A 1 99 ? 1.959 -9.563 -12.587 1.00 89.94 99 ASP A O 1
ATOM 794 N N . ALA A 1 100 ? 2.312 -11.453 -11.400 1.00 94.06 100 ALA A N 1
ATOM 795 C CA . ALA A 1 100 ? 2.814 -10.805 -10.196 1.00 94.06 100 ALA A CA 1
ATOM 796 C C . ALA A 1 100 ? 3.853 -11.690 -9.493 1.00 94.06 100 ALA A C 1
ATOM 798 O O . ALA A 1 100 ? 3.543 -12.799 -9.040 1.00 94.06 100 ALA A O 1
ATOM 799 N N . GLU A 1 101 ? 5.074 -11.177 -9.348 1.00 95.50 101 GLU A N 1
ATOM 800 C CA . GLU A 1 101 ? 6.169 -11.846 -8.639 1.00 95.50 101 GLU A CA 1
ATOM 801 C C . GLU A 1 101 ? 6.393 -11.211 -7.261 1.00 95.50 101 GLU A C 1
ATOM 803 O O . GLU A 1 101 ? 6.415 -9.993 -7.138 1.00 95.50 101 GLU A O 1
ATOM 808 N N . PHE A 1 102 ? 6.588 -12.023 -6.221 1.00 93.94 102 PHE A N 1
ATOM 809 C CA . PHE A 1 102 ? 6.691 -11.559 -4.831 1.00 93.94 102 PHE A CA 1
ATOM 810 C C . PHE A 1 102 ? 8.122 -11.720 -4.315 1.00 93.94 102 PHE A C 1
ATOM 812 O O . PHE A 1 102 ? 8.739 -12.769 -4.517 1.00 93.94 102 PHE A O 1
ATOM 819 N N . ALA A 1 103 ? 8.635 -10.720 -3.600 1.00 92.94 103 ALA A N 1
ATOM 820 C CA . ALA A 1 103 ? 9.872 -10.858 -2.843 1.00 92.94 103 ALA A CA 1
ATOM 821 C C . ALA A 1 103 ? 9.633 -11.723 -1.592 1.00 92.94 103 ALA A C 1
ATOM 823 O O . ALA A 1 103 ? 8.766 -11.431 -0.769 1.00 92.94 103 ALA A O 1
ATOM 824 N N . GLU A 1 104 ? 10.415 -12.790 -1.414 1.00 84.25 104 GLU A N 1
ATOM 825 C CA . GLU A 1 104 ? 10.268 -13.676 -0.256 1.00 84.25 104 GLU A CA 1
ATOM 826 C C . GLU A 1 104 ? 10.895 -13.059 1.003 1.00 84.25 104 GLU A C 1
ATOM 828 O O . GLU A 1 104 ? 12.115 -12.891 1.102 1.00 84.25 104 GLU A O 1
ATOM 833 N N . LYS A 1 105 ? 10.064 -12.751 2.005 1.00 83.62 105 LYS A N 1
ATOM 834 C CA . LYS A 1 105 ? 10.525 -12.260 3.312 1.00 83.62 105 LYS A CA 1
ATOM 835 C C . LYS A 1 105 ? 11.365 -13.339 4.015 1.00 83.62 105 LYS A C 1
ATOM 837 O O . LYS A 1 105 ? 10.884 -14.440 4.279 1.00 83.62 105 LYS A O 1
ATOM 842 N N . GLY A 1 106 ? 12.626 -13.036 4.331 1.00 82.50 106 GLY A N 1
ATOM 843 C CA . GLY A 1 106 ? 13.577 -13.995 4.908 1.00 82.50 106 GLY A CA 1
ATOM 844 C C . GLY A 1 106 ? 15.034 -13.531 4.817 1.00 82.50 106 GLY A C 1
ATOM 845 O O . GLY A 1 106 ? 15.295 -12.348 4.622 1.00 82.50 106 GLY A O 1
ATOM 846 N N . GLU A 1 107 ? 15.990 -14.464 4.931 1.00 83.88 107 GLU A N 1
ATOM 847 C CA . GLU A 1 107 ? 17.440 -14.162 4.933 1.00 83.88 107 GLU A CA 1
ATOM 848 C C . GLU A 1 107 ? 17.933 -13.413 3.679 1.00 83.88 107 GLU A C 1
ATOM 850 O O . GLU A 1 107 ? 18.979 -12.776 3.736 1.00 83.88 107 GLU A O 1
ATOM 855 N N . ASN A 1 108 ? 17.187 -13.459 2.568 1.00 85.62 108 ASN A N 1
ATOM 856 C CA . ASN A 1 108 ? 17.562 -12.843 1.290 1.00 85.62 108 ASN A CA 1
ATOM 857 C C . ASN A 1 108 ? 16.517 -11.835 0.778 1.00 85.62 108 ASN A C 1
ATOM 859 O O . ASN A 1 108 ? 16.407 -11.643 -0.435 1.00 85.62 108 ASN A O 1
ATOM 863 N N . TYR A 1 109 ? 15.721 -11.228 1.663 1.00 88.81 109 TYR A N 1
ATOM 864 C CA . TYR A 1 109 ? 14.648 -10.315 1.255 1.00 88.81 109 TYR A CA 1
ATOM 865 C C . TYR A 1 109 ? 15.179 -9.145 0.414 1.00 88.81 109 TYR A C 1
ATOM 867 O O . TYR A 1 109 ? 14.761 -8.983 -0.729 1.00 88.81 109 TYR A O 1
ATOM 875 N N . ASP A 1 110 ? 16.196 -8.432 0.902 1.00 89.00 110 ASP A N 1
ATOM 876 C CA . ASP A 1 110 ? 16.792 -7.290 0.193 1.00 89.00 110 ASP A CA 1
ATOM 877 C C . ASP A 1 110 ? 17.368 -7.690 -1.170 1.00 89.00 110 ASP A C 1
ATOM 879 O O . ASP A 1 110 ? 17.178 -6.996 -2.166 1.00 89.00 110 ASP A O 1
ATOM 883 N N . SER A 1 111 ? 18.025 -8.853 -1.249 1.00 88.69 111 SER A N 1
ATOM 884 C CA . SER A 1 111 ? 18.537 -9.383 -2.518 1.00 88.69 111 SER A CA 1
ATOM 885 C C . SER A 1 111 ? 17.418 -9.771 -3.485 1.00 88.69 111 SER A C 1
ATOM 887 O O . SER A 1 111 ? 17.599 -9.664 -4.695 1.00 88.69 111 SER A O 1
ATOM 889 N N . SER A 1 112 ? 16.267 -10.214 -2.972 1.00 92.44 112 SER A N 1
ATOM 890 C CA . SER A 1 112 ? 15.092 -10.528 -3.789 1.00 92.44 112 SER A CA 1
ATOM 891 C C . SER A 1 112 ? 14.473 -9.252 -4.351 1.00 92.44 112 SER A C 1
ATOM 893 O O . SER A 1 112 ? 14.209 -9.195 -5.548 1.00 92.44 112 SER A O 1
ATOM 895 N N . ILE A 1 113 ? 14.328 -8.209 -3.527 1.00 92.25 113 ILE A N 1
ATOM 896 C CA . ILE A 1 113 ? 13.855 -6.890 -3.969 1.00 92.25 113 ILE A CA 1
ATOM 897 C C . ILE A 1 113 ? 14.808 -6.317 -5.027 1.00 92.25 113 ILE A C 1
ATOM 899 O O . ILE A 1 113 ? 14.361 -5.946 -6.106 1.00 92.25 113 ILE A O 1
ATOM 903 N N . GLN A 1 114 ? 16.124 -6.342 -4.789 1.00 89.19 114 GLN A N 1
ATOM 904 C CA . GLN A 1 114 ? 17.119 -5.904 -5.777 1.00 89.19 114 GLN A CA 1
ATOM 905 C C . GLN A 1 114 ? 17.043 -6.704 -7.082 1.00 89.19 114 GLN A C 1
ATOM 907 O O . GLN A 1 114 ? 17.168 -6.136 -8.162 1.00 89.19 114 GLN A O 1
ATOM 912 N N . ALA A 1 115 ? 16.825 -8.020 -7.013 1.00 91.25 115 ALA A N 1
ATOM 913 C CA . ALA A 1 115 ? 16.672 -8.844 -8.207 1.00 91.25 115 ALA A CA 1
ATOM 914 C C . ALA A 1 115 ? 15.402 -8.497 -8.997 1.00 91.25 115 ALA A C 1
ATOM 916 O O . ALA A 1 115 ? 15.441 -8.527 -10.225 1.00 91.25 115 ALA A O 1
ATOM 917 N N . LEU A 1 116 ? 14.296 -8.167 -8.319 1.00 93.50 116 LEU A N 1
ATOM 918 C CA . LEU A 1 116 ? 13.084 -7.664 -8.969 1.00 93.50 116 LEU A CA 1
ATOM 919 C C . LEU A 1 116 ? 13.315 -6.273 -9.572 1.00 93.50 116 LEU A C 1
ATOM 921 O O . LEU A 1 116 ? 12.930 -6.058 -10.716 1.00 93.50 116 LEU A O 1
ATOM 925 N N . ASN A 1 117 ? 14.015 -5.378 -8.872 1.00 90.56 117 ASN A N 1
ATOM 926 C CA . ASN A 1 117 ? 14.336 -4.043 -9.379 1.00 90.56 117 ASN A CA 1
ATOM 927 C C . ASN A 1 117 ? 15.224 -4.099 -10.631 1.00 90.56 117 ASN A C 1
ATOM 929 O O . ASN A 1 117 ? 14.951 -3.465 -11.639 1.00 90.56 117 ASN A O 1
ATOM 933 N N . LEU A 1 118 ? 16.221 -4.987 -10.648 1.00 90.00 118 LEU A N 1
ATOM 934 C CA . LEU A 1 118 ? 17.037 -5.216 -11.842 1.00 90.00 118 LEU A CA 1
ATOM 935 C C . LEU A 1 118 ? 16.224 -5.723 -13.041 1.00 90.00 118 LEU A C 1
ATOM 937 O O . LEU A 1 118 ? 16.640 -5.512 -14.177 1.00 90.00 118 LEU A O 1
ATOM 941 N N . LYS A 1 119 ? 15.083 -6.396 -12.828 1.00 90.00 119 LYS A N 1
ATOM 942 C CA . LYS A 1 119 ? 14.190 -6.767 -13.937 1.00 90.00 119 LYS A CA 1
ATOM 943 C C . LYS A 1 119 ? 13.488 -5.551 -14.531 1.00 90.00 119 LYS A C 1
ATOM 945 O O . LYS A 1 119 ? 13.163 -5.619 -15.711 1.00 90.00 119 LYS A O 1
ATOM 950 N N . MET A 1 120 ? 13.269 -4.496 -13.749 1.00 88.56 120 MET A N 1
ATOM 951 C CA . MET A 1 120 ? 12.729 -3.208 -14.198 1.00 88.56 120 MET A CA 1
ATOM 952 C C . MET A 1 120 ? 13.741 -2.384 -15.005 1.00 88.56 120 MET A C 1
ATOM 954 O O . MET A 1 120 ? 13.419 -1.284 -15.429 1.00 88.56 120 MET A O 1
ATOM 958 N N . ASP A 1 121 ? 14.972 -2.885 -15.183 1.00 84.12 121 ASP A N 1
ATOM 959 C CA . ASP A 1 121 ? 16.106 -2.124 -15.718 1.00 84.12 121 ASP A CA 1
ATOM 960 C C . ASP A 1 121 ? 16.396 -0.823 -14.929 1.00 84.12 121 ASP A C 1
ATOM 962 O O . ASP A 1 121 ? 17.085 0.070 -15.426 1.00 84.12 121 ASP A O 1
ATOM 966 N N . ASP A 1 122 ? 15.951 -0.761 -13.665 1.00 79.00 122 ASP A N 1
ATOM 967 C CA . ASP A 1 122 ? 16.222 0.323 -12.723 1.00 79.00 122 ASP A CA 1
ATOM 968 C C . ASP A 1 122 ? 17.239 -0.144 -11.659 1.00 79.00 122 ASP A C 1
ATOM 970 O O . ASP A 1 122 ? 16.922 -0.958 -10.789 1.00 79.00 122 ASP A O 1
ATOM 974 N N . PRO A 1 123 ? 18.510 0.291 -11.728 1.00 63.75 123 PRO A N 1
ATOM 975 C CA . PRO A 1 123 ? 19.529 -0.061 -10.746 1.00 63.75 123 PRO A CA 1
ATOM 976 C C . PRO A 1 123 ? 19.573 0.903 -9.546 1.00 63.75 123 PRO A C 1
ATOM 978 O O . PRO A 1 123 ? 20.594 0.919 -8.861 1.00 63.75 123 PRO A O 1
ATOM 981 N N . SER A 1 124 ? 18.534 1.720 -9.322 1.00 66.31 124 SER A N 1
ATOM 982 C CA . SER A 1 124 ? 18.485 2.763 -8.291 1.00 66.31 124 SER A CA 1
ATOM 983 C C . SER A 1 124 ? 18.953 2.290 -6.903 1.00 66.31 124 SER A C 1
ATOM 985 O O . SER A 1 124 ? 18.492 1.276 -6.369 1.00 66.31 124 SER A O 1
ATOM 987 N N . ASP A 1 125 ? 19.861 3.074 -6.308 1.00 69.38 125 ASP A N 1
ATOM 988 C CA . ASP A 1 125 ? 20.309 2.934 -4.916 1.00 69.38 125 ASP A CA 1
ATOM 989 C C . ASP A 1 125 ? 19.247 3.451 -3.910 1.00 69.38 125 ASP A C 1
ATOM 991 O O . ASP A 1 125 ? 19.373 3.209 -2.709 1.00 69.38 125 ASP A O 1
ATOM 995 N N . GLU A 1 126 ? 18.192 4.127 -4.387 1.00 81.56 126 GLU A N 1
ATOM 996 C CA . GLU A 1 126 ? 17.148 4.799 -3.587 1.00 81.56 126 GLU A CA 1
ATOM 997 C C . GLU A 1 126 ? 16.001 3.852 -3.186 1.00 81.56 126 GLU A C 1
ATOM 999 O O . GLU A 1 126 ? 15.202 4.166 -2.311 1.00 81.56 126 GLU A O 1
ATOM 1004 N N . LEU A 1 127 ? 15.989 2.619 -3.705 1.00 87.56 127 LEU A N 1
ATOM 1005 C CA . LEU A 1 127 ? 14.928 1.627 -3.483 1.00 87.56 127 LEU A CA 1
ATOM 1006 C C . LEU A 1 127 ? 14.593 1.369 -2.000 1.00 87.56 127 LEU A C 1
ATOM 1008 O O . LEU A 1 127 ? 13.464 1.030 -1.657 1.00 87.56 127 LEU A O 1
ATOM 1012 N N . GLN A 1 128 ? 15.584 1.469 -1.108 1.00 86.50 128 GLN A N 1
ATOM 1013 C CA . GLN A 1 128 ? 15.364 1.296 0.333 1.00 86.50 128 GLN A CA 1
ATOM 1014 C C . GLN A 1 128 ? 14.694 2.514 0.973 1.00 86.50 128 GLN A C 1
ATOM 1016 O O . GLN A 1 128 ? 13.888 2.352 1.887 1.00 86.50 128 GLN A O 1
ATOM 1021 N N . GLU A 1 129 ? 15.021 3.713 0.496 1.00 89.00 129 GLU A N 1
ATOM 1022 C CA . GLU A 1 129 ? 14.371 4.952 0.912 1.00 89.00 129 GLU A CA 1
ATOM 1023 C C . GLU A 1 129 ? 12.922 4.974 0.417 1.00 89.00 129 GLU A C 1
ATOM 1025 O O . GLU A 1 129 ? 12.019 5.190 1.221 1.00 89.00 129 GLU A O 1
ATOM 1030 N N . ASP A 1 130 ? 12.681 4.605 -0.845 1.00 91.31 130 ASP A N 1
ATOM 1031 C CA . ASP A 1 130 ? 11.334 4.492 -1.424 1.00 91.31 130 ASP A CA 1
ATOM 1032 C C . ASP A 1 130 ? 10.483 3.428 -0.721 1.00 91.31 130 ASP A C 1
ATOM 1034 O O . ASP A 1 130 ? 9.281 3.610 -0.497 1.00 91.31 130 ASP A O 1
ATOM 1038 N N . LEU A 1 131 ? 11.103 2.315 -0.316 1.00 92.19 131 LEU A N 1
ATOM 1039 C CA . LEU A 1 131 ? 10.439 1.279 0.470 1.00 92.19 131 LEU A CA 1
ATOM 1040 C C . LEU A 1 131 ? 10.016 1.800 1.845 1.00 92.19 131 LEU A C 1
ATOM 1042 O O . LEU A 1 131 ? 8.912 1.498 2.306 1.00 92.19 131 LEU A O 1
ATOM 1046 N N . GLU A 1 132 ? 10.867 2.584 2.502 1.00 92.25 132 GLU A N 1
ATOM 1047 C CA . GLU A 1 132 ? 10.533 3.182 3.791 1.00 92.25 132 GLU A CA 1
ATOM 1048 C C . GLU A 1 132 ? 9.480 4.288 3.645 1.00 92.25 132 GLU A C 1
ATOM 1050 O O . GLU A 1 132 ? 8.511 4.308 4.406 1.00 92.25 132 GLU A O 1
ATOM 1055 N N . ALA A 1 133 ? 9.586 5.134 2.617 1.00 92.38 133 ALA A N 1
ATOM 1056 C CA . ALA A 1 133 ? 8.564 6.116 2.266 1.00 92.38 133 ALA A CA 1
ATOM 1057 C C . ALA A 1 133 ? 7.206 5.434 2.037 1.00 92.38 133 ALA A C 1
ATOM 1059 O O . ALA A 1 133 ? 6.197 5.841 2.613 1.00 92.38 133 ALA A O 1
ATOM 1060 N N . SER A 1 134 ? 7.186 4.324 1.298 1.00 92.50 134 SER A N 1
ATOM 1061 C CA . SER A 1 134 ? 5.982 3.526 1.047 1.00 92.50 134 SER A CA 1
ATOM 1062 C C . SER A 1 134 ? 5.332 2.998 2.328 1.00 92.50 134 SER A C 1
ATOM 1064 O O . SER A 1 134 ? 4.108 3.016 2.460 1.00 92.50 134 SER A O 1
ATOM 1066 N N . ARG A 1 135 ? 6.130 2.554 3.309 1.00 93.44 135 ARG A N 1
ATOM 1067 C CA . ARG A 1 135 ? 5.617 2.118 4.622 1.00 93.44 135 ARG A CA 1
ATOM 1068 C C . ARG A 1 135 ? 5.002 3.268 5.406 1.00 93.44 135 ARG A C 1
ATOM 1070 O O . ARG A 1 135 ? 4.007 3.071 6.103 1.00 93.44 135 ARG A O 1
ATOM 1077 N N . ILE A 1 136 ? 5.581 4.462 5.300 1.00 93.94 136 ILE A N 1
ATOM 1078 C CA . ILE A 1 136 ? 5.051 5.671 5.935 1.00 93.94 136 ILE A CA 1
ATOM 1079 C C . ILE A 1 136 ? 3.710 6.063 5.302 1.00 93.94 136 ILE A C 1
ATOM 1081 O O . ILE A 1 136 ? 2.768 6.397 6.025 1.00 93.94 136 ILE A O 1
ATOM 1085 N N . MET A 1 137 ? 3.599 5.947 3.976 1.00 91.69 137 MET A N 1
ATOM 1086 C CA . MET A 1 137 ? 2.394 6.289 3.217 1.00 91.69 137 MET A CA 1
ATOM 1087 C C . MET A 1 137 ? 1.187 5.390 3.515 1.00 91.69 137 MET A C 1
ATOM 1089 O O . MET A 1 137 ? 0.067 5.792 3.234 1.00 91.69 137 MET A O 1
ATOM 1093 N N . VAL A 1 138 ? 1.341 4.246 4.194 1.00 92.94 138 VAL A N 1
ATOM 1094 C CA . VAL A 1 138 ? 0.183 3.455 4.669 1.00 92.94 138 VAL A CA 1
ATOM 1095 C C . VAL A 1 138 ? -0.765 4.294 5.522 1.00 92.94 138 VAL A C 1
ATOM 1097 O O . VAL A 1 138 ? -1.979 4.144 5.426 1.00 92.94 138 VAL A O 1
ATOM 1100 N N . ALA A 1 139 ? -0.233 5.198 6.351 1.00 94.62 139 ALA A N 1
ATOM 1101 C CA . ALA A 1 139 ? -1.063 6.076 7.170 1.00 94.62 139 ALA A CA 1
ATOM 1102 C C . ALA A 1 139 ? -1.974 6.978 6.317 1.00 94.62 139 ALA A C 1
ATOM 1104 O O . ALA A 1 139 ? -3.086 7.285 6.745 1.00 94.62 139 ALA A O 1
ATOM 1105 N N . TYR A 1 140 ? -1.538 7.346 5.108 1.00 93.31 140 TYR A N 1
ATOM 1106 C CA . TYR A 1 140 ? -2.336 8.100 4.147 1.00 93.31 140 TYR A CA 1
ATOM 1107 C C . TYR A 1 140 ? -3.522 7.282 3.625 1.00 93.31 140 TYR A C 1
ATOM 1109 O O . TYR A 1 140 ? -4.653 7.742 3.738 1.00 93.31 140 TYR A O 1
ATOM 1117 N N . ASP A 1 141 ? -3.307 6.047 3.155 1.00 93.06 141 ASP A N 1
ATOM 1118 C CA . ASP A 1 141 ? -4.411 5.203 2.662 1.00 93.06 141 ASP A CA 1
ATOM 1119 C C . ASP A 1 141 ? -5.418 4.872 3.795 1.00 93.06 141 ASP A C 1
ATOM 1121 O O . ASP A 1 141 ? -6.632 4.834 3.587 1.00 93.06 141 ASP A O 1
ATOM 1125 N N . LEU A 1 142 ? -4.946 4.685 5.038 1.00 95.62 142 LEU A N 1
ATOM 1126 C CA . LEU A 1 142 ? -5.833 4.501 6.200 1.00 95.62 142 LEU A CA 1
ATOM 1127 C C . LEU A 1 142 ? -6.634 5.771 6.535 1.00 95.62 142 LEU A C 1
ATOM 1129 O O . LEU A 1 142 ? -7.787 5.682 6.966 1.00 95.62 142 LEU A O 1
ATOM 1133 N N . LYS A 1 143 ? -6.025 6.948 6.362 1.00 96.06 143 LYS A N 1
ATOM 1134 C CA . LYS A 1 143 ? -6.685 8.245 6.527 1.00 96.06 143 LYS A CA 1
ATOM 1135 C C . LYS A 1 143 ? -7.763 8.433 5.461 1.00 96.06 143 LYS A C 1
ATOM 1137 O O . LYS A 1 143 ? -8.888 8.756 5.836 1.00 96.06 143 LYS A O 1
ATOM 1142 N N . GLU A 1 144 ? -7.453 8.191 4.187 1.00 95.31 144 GLU A N 1
ATOM 1143 C CA . GLU A 1 144 ? -8.426 8.275 3.088 1.00 95.31 144 GLU A CA 1
ATOM 1144 C C . GLU A 1 144 ? -9.637 7.382 3.365 1.00 95.31 144 GLU A C 1
ATOM 1146 O O . GLU A 1 144 ? -10.775 7.845 3.293 1.00 95.31 144 GLU A O 1
ATOM 1151 N N . TYR A 1 145 ? -9.409 6.148 3.8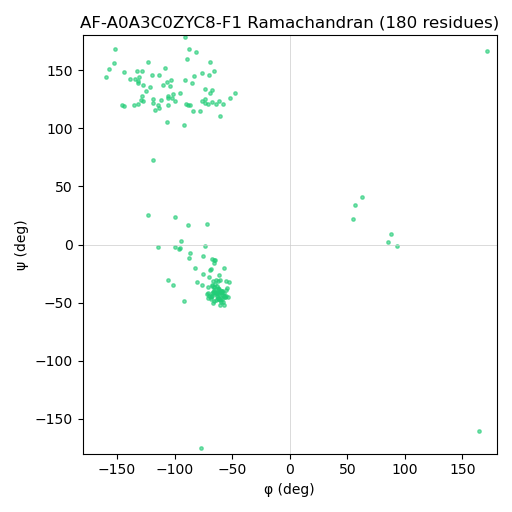26 1.00 95.56 145 TYR A N 1
ATOM 1152 C CA . TYR A 1 145 ? -10.504 5.263 4.216 1.00 95.56 145 TYR A CA 1
ATOM 1153 C C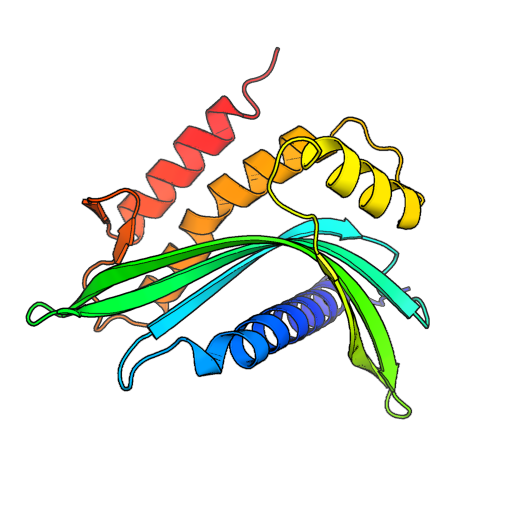 . TYR A 1 145 ? -11.412 5.885 5.296 1.00 95.56 145 TYR A C 1
ATOM 1155 O O . TYR A 1 145 ? -12.636 5.820 5.192 1.00 95.56 145 TYR A O 1
ATOM 1163 N N . LEU A 1 146 ? -10.853 6.502 6.345 1.00 97.06 146 LEU A N 1
ATOM 1164 C CA . LEU A 1 146 ? -11.658 7.163 7.385 1.00 97.06 146 LEU A CA 1
ATOM 1165 C C . LEU A 1 146 ? -12.442 8.371 6.849 1.00 97.06 146 LEU A C 1
ATOM 1167 O O . LEU A 1 146 ? -13.550 8.638 7.318 1.00 97.06 146 LEU A O 1
ATOM 1171 N N . GLU A 1 147 ? -11.881 9.105 5.890 1.00 96.62 147 GLU A N 1
ATOM 1172 C CA . GLU A 1 147 ? -12.538 10.253 5.259 1.00 96.62 147 GLU A CA 1
ATOM 1173 C C . GLU A 1 147 ? -13.700 9.821 4.349 1.00 96.62 147 GLU A C 1
ATOM 1175 O O . GLU A 1 147 ? -14.749 10.473 4.332 1.00 96.62 147 GLU A O 1
ATOM 1180 N N . GLU A 1 148 ? -13.555 8.692 3.654 1.00 96.62 148 GLU A N 1
ATOM 1181 C CA . GLU A 1 148 ? -14.600 8.091 2.818 1.00 96.62 148 GLU A CA 1
ATOM 1182 C C . GLU A 1 148 ? -15.703 7.394 3.633 1.00 96.62 148 GLU A C 1
ATOM 1184 O O . GLU A 1 148 ? -16.853 7.314 3.187 1.00 96.62 148 GLU A O 1
ATOM 1189 N N . HIS A 1 149 ? -15.380 6.947 4.851 1.00 96.75 149 HIS A N 1
ATOM 1190 C CA . HIS A 1 149 ? -16.266 6.198 5.744 1.00 96.75 149 HIS A CA 1
ATOM 1191 C C . HIS A 1 149 ? -16.532 6.930 7.074 1.00 96.75 149 HIS A C 1
ATOM 1193 O O . HIS A 1 149 ? -16.077 6.490 8.136 1.00 96.75 149 HIS A O 1
ATOM 1199 N N . PRO A 1 150 ? -17.328 8.019 7.076 1.00 95.38 150 PRO A N 1
ATOM 1200 C CA . PRO A 1 150 ? -17.540 8.866 8.255 1.00 95.38 150 PRO A CA 1
ATOM 1201 C C . PRO A 1 150 ? -18.259 8.171 9.427 1.00 95.38 150 PRO A C 1
ATOM 1203 O O . PRO A 1 150 ? -18.311 8.706 10.538 1.00 95.38 150 PRO A O 1
ATOM 1206 N N . GLU A 1 151 ? -18.865 7.002 9.212 1.00 95.75 151 GLU A N 1
ATOM 1207 C CA . GLU A 1 151 ? -19.410 6.154 10.273 1.00 95.75 151 GLU A CA 1
ATOM 1208 C C . GLU A 1 151 ? -18.334 5.502 11.154 1.00 95.75 151 GLU A C 1
ATOM 1210 O O . GLU A 1 151 ? -18.638 5.123 12.295 1.00 95.75 151 GLU A O 1
ATOM 1215 N N . VAL A 1 152 ? -17.108 5.383 10.634 1.00 97.69 152 VAL A N 1
ATOM 1216 C CA . VAL A 1 152 ? -15.940 4.813 11.306 1.00 97.69 152 VAL A CA 1
ATOM 1217 C C . VAL A 1 152 ? -15.247 5.908 12.101 1.00 97.69 152 VAL A C 1
ATOM 1219 O O . VAL A 1 152 ? -14.820 6.925 11.570 1.00 97.69 152 VAL A O 1
ATOM 1222 N N . LYS A 1 153 ? -15.141 5.715 13.416 1.00 96.19 153 LYS A N 1
ATOM 1223 C CA . LYS A 1 153 ? -14.628 6.749 14.331 1.00 96.19 153 LYS A CA 1
ATOM 1224 C C . LYS A 1 153 ? -13.114 6.729 14.498 1.00 96.19 153 LYS A C 1
ATOM 1226 O O . LYS A 1 153 ? -12.565 7.638 15.112 1.00 96.19 153 LYS A O 1
ATOM 1231 N N . GLY A 1 154 ? -12.464 5.679 14.018 1.00 97.69 154 GLY A N 1
ATOM 1232 C CA . GLY A 1 154 ? -11.023 5.519 14.084 1.00 97.69 154 GLY A CA 1
ATOM 1233 C C . GLY A 1 154 ? -10.592 4.127 13.651 1.00 97.69 154 GLY A C 1
ATOM 1234 O O . GLY A 1 154 ? -11.407 3.204 13.550 1.00 97.69 154 GLY A O 1
ATOM 1235 N N . ILE A 1 155 ? -9.297 3.994 13.409 1.00 98.38 155 ILE A N 1
ATOM 1236 C CA . ILE A 1 155 ? -8.669 2.775 12.912 1.00 98.38 155 ILE A CA 1
ATOM 1237 C C . ILE A 1 155 ? -7.440 2.444 13.744 1.00 98.38 155 ILE A C 1
ATOM 1239 O O . ILE A 1 155 ? -6.692 3.330 14.151 1.00 98.38 155 ILE A O 1
ATOM 1243 N N . GLU A 1 156 ? -7.247 1.167 14.046 1.00 98.00 156 GLU A N 1
ATOM 1244 C CA . GLU A 1 156 ? -6.063 0.719 14.760 1.00 98.00 156 GLU A CA 1
ATOM 1245 C C . GLU A 1 156 ? -4.831 0.806 13.858 1.00 98.00 156 GLU A C 1
ATOM 1247 O O . GLU A 1 156 ? -4.754 0.166 12.807 1.00 98.00 156 GLU A O 1
ATOM 1252 N N . PHE A 1 157 ? -3.845 1.576 14.297 1.00 96.50 157 PHE A N 1
ATOM 1253 C CA . PHE A 1 157 ? -2.549 1.691 13.653 1.00 96.50 157 PHE A CA 1
ATOM 1254 C C . PHE A 1 157 ? -1.471 1.631 14.734 1.00 96.50 157 PHE A C 1
ATOM 1256 O O . PHE A 1 157 ? -1.473 2.418 15.682 1.00 96.50 157 PHE A O 1
ATOM 1263 N N . GLU A 1 158 ? -0.590 0.634 14.627 1.00 92.88 158 GLU A N 1
ATOM 1264 C CA . GLU A 1 158 ? 0.493 0.373 15.589 1.00 92.88 158 GLU A CA 1
ATOM 1265 C C . GLU A 1 158 ? 0.023 0.161 17.042 1.00 92.88 158 GLU A C 1
ATOM 1267 O O . GLU A 1 158 ? 0.711 0.501 18.003 1.00 92.88 158 GLU A O 1
ATOM 1272 N N . GLY A 1 159 ? -1.156 -0.447 17.207 1.00 95.25 159 GLY A N 1
ATOM 1273 C CA . GLY A 1 159 ? -1.723 -0.807 18.510 1.00 95.25 159 GLY A CA 1
ATOM 1274 C C . GLY A 1 159 ? -2.509 0.309 19.204 1.00 95.25 159 GLY A C 1
ATOM 1275 O O . GLY A 1 159 ? -3.008 0.099 20.311 1.00 95.25 159 GLY A O 1
ATOM 1276 N N . GLU A 1 160 ? -2.660 1.474 18.571 1.00 97.69 160 GLU A N 1
ATOM 1277 C CA . GLU A 1 160 ? -3.498 2.571 19.058 1.00 97.69 160 GLU A CA 1
ATOM 1278 C C . GLU A 1 160 ? -4.600 2.898 18.045 1.00 97.69 160 GLU A C 1
ATOM 1280 O O . GLU A 1 160 ? -4.401 2.787 16.838 1.00 97.69 160 GLU A O 1
ATOM 1285 N N . ILE A 1 161 ? -5.777 3.304 18.532 1.00 98.12 161 ILE A N 1
ATOM 1286 C CA . ILE A 1 161 ? -6.835 3.828 17.659 1.00 98.12 161 ILE A CA 1
ATOM 1287 C C . ILE A 1 161 ? -6.461 5.248 17.257 1.00 98.12 161 ILE A C 1
ATOM 1289 O O . ILE A 1 161 ? -6.260 6.093 18.128 1.00 98.12 161 ILE A O 1
ATOM 1293 N N . ARG A 1 162 ? -6.390 5.486 15.949 1.00 98.06 162 ARG A N 1
ATOM 1294 C CA . ARG A 1 162 ? -6.072 6.774 15.340 1.00 98.06 162 ARG A CA 1
ATOM 1295 C C . ARG A 1 162 ? -7.266 7.335 14.586 1.00 98.06 162 ARG A C 1
ATOM 1297 O O . ARG A 1 162 ? -8.054 6.599 13.987 1.00 98.06 162 ARG A O 1
ATOM 1304 N N . THR A 1 163 ? -7.369 8.650 14.609 1.00 97.62 163 THR A N 1
ATOM 1305 C CA . THR A 1 163 ? -8.220 9.454 13.732 1.00 97.62 163 THR A CA 1
ATOM 1306 C C . THR A 1 163 ? -7.489 9.808 12.435 1.00 97.62 163 THR A C 1
ATOM 1308 O O . THR A 1 163 ? -6.272 9.655 12.338 1.00 97.62 163 THR A O 1
ATOM 1311 N N . ALA A 1 164 ? -8.223 10.321 11.443 1.00 96.88 164 ALA A N 1
ATOM 1312 C CA . ALA A 1 164 ? -7.647 10.817 10.192 1.00 96.88 164 ALA A CA 1
ATOM 1313 C C . ALA A 1 164 ? -6.594 11.921 10.427 1.00 96.88 164 ALA A C 1
ATOM 1315 O O . ALA A 1 164 ? -5.525 11.889 9.824 1.00 96.88 164 ALA A O 1
ATOM 1316 N N . GLU A 1 165 ? -6.863 12.854 11.350 1.00 96.81 165 GLU A N 1
ATOM 1317 C CA . GLU A 1 165 ? -5.929 13.931 11.714 1.00 96.81 165 GLU A CA 1
ATOM 1318 C C . GLU A 1 165 ? -4.636 13.373 12.334 1.00 96.81 165 GLU A C 1
ATOM 1320 O O . GLU A 1 165 ? -3.542 13.767 11.944 1.00 96.81 165 GLU A O 1
ATOM 1325 N N . GLU A 1 166 ? -4.739 12.404 13.249 1.00 97.81 166 GLU A N 1
ATOM 1326 C CA . GLU A 1 166 ? -3.560 11.793 13.882 1.00 97.81 166 GLU A CA 1
ATOM 1327 C C . GLU A 1 166 ? -2.721 10.968 12.894 1.00 97.81 166 GLU A C 1
ATOM 1329 O O . GLU A 1 166 ? -1.497 10.941 13.006 1.00 97.81 166 GLU A O 1
ATOM 1334 N N . LEU A 1 167 ? -3.351 10.296 11.924 1.00 97.31 167 LEU A N 1
ATOM 1335 C CA . LEU A 1 167 ? -2.636 9.579 10.863 1.00 97.31 167 LEU A CA 1
ATOM 1336 C C . LEU A 1 167 ? -1.862 10.539 9.952 1.00 97.31 167 LEU A C 1
ATOM 1338 O O . LEU A 1 167 ? -0.716 10.251 9.606 1.00 97.31 167 LEU A O 1
ATOM 1342 N N . ASP A 1 168 ? -2.456 11.687 9.616 1.00 95.69 168 ASP A N 1
ATOM 1343 C CA . ASP A 1 168 ? -1.805 12.745 8.837 1.00 95.69 168 ASP A CA 1
ATOM 1344 C C . ASP A 1 168 ? -0.565 13.290 9.563 1.00 95.69 168 ASP A C 1
ATOM 1346 O O . ASP A 1 168 ? 0.517 13.370 8.983 1.00 95.69 168 ASP A O 1
ATOM 1350 N N . GLU A 1 169 ? -0.688 13.579 10.863 1.00 96.50 169 GLU A N 1
ATOM 1351 C CA . GLU A 1 169 ? 0.435 14.032 11.693 1.00 96.50 169 GLU A CA 1
ATOM 1352 C C . GLU A 1 169 ? 1.558 12.986 11.774 1.00 96.50 169 GLU A C 1
ATOM 1354 O O . GLU A 1 169 ? 2.734 13.338 11.652 1.00 96.50 169 GLU A O 1
ATOM 1359 N N . ILE A 1 170 ? 1.214 11.702 11.945 1.00 95.50 170 ILE A N 1
ATOM 1360 C CA . ILE A 1 170 ? 2.187 10.599 11.980 1.00 95.50 170 ILE A CA 1
ATOM 1361 C C . ILE A 1 170 ? 2.930 10.484 10.647 1.00 95.50 170 ILE A C 1
ATOM 1363 O O . ILE A 1 170 ? 4.154 10.332 10.641 1.00 95.50 170 ILE A O 1
ATOM 1367 N N . MET A 1 171 ? 2.208 10.554 9.527 1.00 94.94 171 MET A N 1
ATOM 1368 C CA . MET A 1 171 ? 2.802 10.512 8.194 1.00 94.94 171 MET A CA 1
ATOM 1369 C C . MET A 1 171 ? 3.774 11.681 8.002 1.00 94.94 171 MET A C 1
ATOM 1371 O O . MET A 1 171 ? 4.933 11.459 7.659 1.00 94.94 171 MET A O 1
ATOM 1375 N N . ILE A 1 172 ? 3.330 12.915 8.270 1.00 94.19 172 ILE A N 1
ATOM 1376 C CA . ILE A 1 172 ? 4.146 14.126 8.103 1.00 94.19 172 ILE A CA 1
ATOM 1377 C C . ILE A 1 172 ? 5.412 14.063 8.969 1.00 94.19 172 ILE A C 1
ATOM 1379 O O . ILE A 1 172 ? 6.505 14.319 8.465 1.00 94.19 172 ILE A O 1
ATOM 1383 N N . ASP A 1 173 ? 5.293 13.693 10.249 1.00 94.88 173 ASP A N 1
ATOM 1384 C CA . ASP A 1 173 ? 6.439 13.553 11.159 1.00 94.88 173 ASP A CA 1
ATOM 1385 C C . ASP A 1 173 ? 7.456 12.528 10.636 1.00 94.88 173 ASP A C 1
ATOM 1387 O O . ASP A 1 173 ? 8.660 12.789 10.639 1.00 94.88 173 ASP A O 1
ATOM 1391 N N . ARG A 1 174 ? 6.995 11.382 10.128 1.00 93.88 174 ARG A N 1
ATOM 1392 C CA . ARG A 1 174 ? 7.881 10.336 9.600 1.00 93.88 174 ARG A CA 1
ATOM 1393 C C . ARG A 1 174 ? 8.538 10.717 8.282 1.00 93.88 174 ARG A C 1
ATOM 1395 O O . ARG A 1 174 ? 9.748 10.550 8.166 1.00 93.88 174 ARG A O 1
ATOM 1402 N N . LEU A 1 175 ? 7.782 11.262 7.327 1.00 92.69 175 LEU A N 1
ATOM 1403 C CA . LEU A 1 175 ? 8.343 11.743 6.060 1.00 92.69 175 LEU A CA 1
ATOM 1404 C C . LEU A 1 175 ? 9.379 12.842 6.312 1.00 92.69 175 LEU A C 1
ATOM 1406 O O . LEU A 1 175 ? 10.437 12.836 5.694 1.00 92.69 175 LEU A O 1
ATOM 1410 N N . SER A 1 176 ? 9.119 13.742 7.268 1.00 92.06 176 SER A N 1
ATOM 1411 C CA . SER A 1 176 ? 10.070 14.805 7.612 1.00 92.06 176 SER A CA 1
ATOM 1412 C C . SER A 1 176 ? 11.402 14.274 8.145 1.00 92.06 176 SER A C 1
ATOM 1414 O O . SER A 1 176 ? 12.431 14.884 7.890 1.00 92.06 176 SER A O 1
ATOM 1416 N N . LYS A 1 177 ? 11.391 13.126 8.835 1.00 91.56 177 LYS A N 1
ATOM 1417 C CA . LYS A 1 177 ? 12.599 12.450 9.333 1.00 91.56 177 LYS A CA 1
ATOM 1418 C C . LYS A 1 177 ? 13.305 11.634 8.259 1.00 91.56 177 LYS A C 1
ATOM 1420 O O . LYS A 1 177 ? 14.518 11.483 8.333 1.00 91.56 177 LYS A O 1
ATOM 1425 N N . LEU A 1 178 ? 12.555 11.068 7.313 1.00 89.94 178 LEU A N 1
ATOM 1426 C CA . LEU A 1 178 ? 13.131 10.308 6.205 1.00 89.94 178 LEU A CA 1
ATOM 1427 C C . LEU A 1 178 ? 13.895 11.239 5.256 1.00 89.94 178 LEU A C 1
ATOM 1429 O O . LEU A 1 178 ? 15.028 10.947 4.902 1.00 89.94 178 LEU A O 1
ATOM 1433 N N . TYR A 1 179 ? 13.296 12.388 4.937 1.00 85.69 179 TYR A N 1
ATOM 1434 C CA . TYR A 1 179 ? 13.861 13.407 4.053 1.00 85.69 179 TYR A CA 1
ATOM 1435 C C . TYR A 1 179 ? 14.497 14.580 4.813 1.00 85.69 179 TYR A C 1
ATOM 1437 O O . TYR A 1 179 ? 14.565 15.694 4.288 1.00 85.69 179 TYR A O 1
ATOM 1445 N N . GLU A 1 180 ? 14.907 14.374 6.068 1.00 81.81 180 GLU A N 1
ATOM 1446 C CA . GLU A 1 180 ? 15.615 15.403 6.834 1.00 81.81 180 GLU A CA 1
ATOM 1447 C C . GLU A 1 180 ? 16.912 15.737 6.067 1.00 81.81 180 GLU A C 1
ATOM 1449 O O . GLU A 1 180 ? 17.783 14.882 5.927 1.00 81.81 180 GLU A O 1
ATOM 1454 N N . GLU A 1 181 ? 16.996 16.948 5.492 1.00 58.12 181 GLU A N 1
ATOM 1455 C CA . GLU A 1 181 ? 18.141 17.399 4.684 1.00 58.12 181 GLU A CA 1
ATOM 1456 C C . GLU A 1 181 ? 19.463 17.198 5.454 1.00 58.12 181 GLU A C 1
ATOM 1458 O O . GLU A 1 181 ? 19.618 17.721 6.562 1.00 58.12 181 GLU A O 1
ATOM 1463 N N . ASP A 1 182 ? 20.427 16.496 4.846 1.00 49.53 182 ASP A N 1
ATOM 1464 C CA . ASP A 1 182 ? 21.854 16.601 5.201 1.00 49.53 182 ASP A CA 1
ATOM 1465 C C . ASP A 1 182 ? 22.403 18.010 4.875 1.00 49.53 182 ASP A C 1
ATOM 1467 O O . ASP A 1 182 ? 22.141 18.525 3.758 1.00 49.53 182 ASP A O 1
#

Nearest PDB structures (foldseek):
  5u9o-assembly2_C  TM=6.243E-01  e=7.931E-02  Arabidopsis thaliana
  6jzf-assembly1_B  TM=6.956E-01  e=1.129E-01  Arabidopsis thaliana
  5u9o-assembly2_F  TM=6.296E-01  e=2.160E-01  Arabidopsis thaliana
  5u9o-assembly1_E  TM=4.871E-01  e=2.577E-01  Arabidopsis thaliana
  5u9o-assembly1_G  TM=4.581E-01  e=3.671E-01  Arabidopsis thaliana

Radius of gyration: 17.27 Å; Cα contacts (8 Å, |Δi|>4): 281; chains: 1; bounding box: 41×34×46 Å

Foldseek 3Di:
DDPDPVRVVVQVVLVVVQVQVVVCVVCVVVDDPQKDKFKQKDFLDWDPSVDQKIKTWIWIKIWIFHQDPQLATHTPDIDIWTKIWIWGADPVRHIHTDDIDTQDPDPCRVVSSCVSCVVNVHNDPCSVLRNQLSVLCVLVSLLVVCVVPVSRQFYDDPNDTDHSVRSVVSSVVSVCVSPVDD

=== Feature glossary ===
The record interleaves many kinds of information about one protein. Here is each kind framed as the question it answers.

Q: What known structures does this most resemble?
A: Structural nearest neighbors (via Foldseek easy-search vs the PDB). Reported per hit: target PDB id, E-value, and alignment TM-score. A TM-score above ~0.5 is the conventional threshold for 'same fold'.

Q: Where is each backbone atom in 3D?
A: The mmCIF table is the protein's shape written out atom by atom. For each backbone N, Cα, C, and carbonyl O, it records an (x, y, z) coordinate triple in Å plus the residue type, chain letter, and residue number.

Q: What are the backbone torsion angles?
A: The φ/ψ torsion pair specifies the backbone conformation at each residue. φ rotates about the N–Cα bond, ψ about the Cα–C bond. Steric clashes forbid most of the (φ, ψ) plane — the allowed regions (α-helix basin, β-sheet basin, left-handed helix) are the Ramachandran-allowed regions.

Q: Which residues are buried vs exposed?
A: Solvent-accessible surface area (SASA) is the area in Å² traced out by the centre of a 1.4 Å probe sphere (a water molecule) rolled over the protein's van der Waals surface (Shrake–Rupley / Lee–Richards construction). Buried residues have near-zero SASA; fully exposed residues can exceed 200 Å². The total SASA scales roughly with the number of surface residues.

Q: How confident is the AlphaFold model at each residue?
A: pLDDT is the predicted lDDT-Cα score: AlphaFold's confidence that the local environment of each residue (all inter-atomic distances within 15 Å) is correctly placed. It is a per-residue number between 0 and 100, with higher meaning more reliable.

Q: What does the local fold look like, residue by residue?
A: 3Di is Foldseek's structural alphabet. Each residue is assigned one of twenty discrete states based on how its Cα sits relative to its spatial (not sequential) neighbors. Aligning 3Di strings finds structural homologs roughly as well as full 3D superposition, but orders of magnitude faster.

Q: How big and how compact is the whole molecule?
A: Radius of gyration (Rg) is the root-mean-square distance of Cα atoms from their centroid — a single number for overall size and compactness. A globular domain of N residues has Rg ≈ 2.2·N^0.38 Å; an extended or disordered chain has a much larger Rg. The Cα contact count is the number of residue pairs whose Cα atoms are within 8 Å and are more than four positions apart in sequence — a standard proxy for tertiary packing density. The bounding box is the smallest axis-aligned box enclosing all Cα atoms.

Q: Which residues are in helices, strands, or loops?
A: DSSP 8-state secondary structure assigns each residue one of H (α-helix), G (3₁₀-helix), I (π-helix), E (extended β-strand), B (isolated β-bridge), T (hydrogen-bonded turn), S (bend), or '-' (coil). The assignment is computed from backbone hydrogen-bond geometry via the Kabsch–Sander algorithm.

Q: How mobile is each atom in the crystal?
A: Crystallographic B-factors measure how much each atom's electron density is smeared out, in Å². They rise in mobile loops and surface residues and fall in the buried interior. In AlphaFold models this column is repurposed to hold pLDDT instead.

Q: What if only a Cα trace is available?
A: P-SEA three-state annotation labels each residue as helix, strand, or coil based purely on the geometry of the Cα trace. It serves as a fallback when the full backbone (and thus DSSP) is unavailable.

Q: What family and function is it annotated with?
A: Database cross-references. InterPro integrates a dozen domain/family signature databases into unified entries with residue-range hits. GO terms attach function/process/location labels with evidence codes. CATH codes position the fold in a four-level structural taxonomy. Organism is the NCBI-taxonomy species name.

Q: Are the domains correctly placed relative to each other?
A: Predicted Aligned Error (PAE) is an AlphaFold confidence matrix: entry (i, j) is the expected error in the position of residue j, in ångströms, when the prediction is superimposed on the true structure at residue i. Low PAE within a block of residues means that block is internally rigid and well-predicted; high PAE between two blocks means their relative placement is uncertain even if each block individually is confident.

Q: What do the diagnostic plots show?
A: Three diagnostic plots accompany the record. The Cα contact map visualizes the tertiary structure as a 2D adjacency matrix (8 Å cutoff, sequence-local contacts suppressed). The Ramachandran plot shows the distribution of backbone (φ, ψ) torsions, with points in the α and β basins reflecting secondary structure content. The PAE plot shows AlphaFold's inter-residue confidence as a color matrix.

Q: What is the amino-acid chain?
A: Primary structure: the covalent order of the twenty standard amino acids along the backbone. Two proteins with the same sequence will (almost always) fold to the same structure; two with 30% identity often share a fold but not the details.

Q: What do the rendered images show?
A: The six renders are orthographic views along the three Cartesian axes in both directions. Representation (cartoon, sticks, or surface) and color scheme (sequence-rainbow or by-chain) vary across proteins so the training set covers all the common visualization conventions.